Protein AF-A0A920MV37-F1 (afdb_monomer_lite)

Foldseek 3Di:
DPPQPWPFDPPDDTPPDTFAQFQCVVVLVCLLVDPDQDWDKGKDKHAGPDDAWQQDDRIFIKIKIKGKDFPDDVVNVLVVVQVVCCVQPNPPKDKDWAADDDPQAPRKTFIWIADPVRDIGTFWIKHKGDQVSCVVSVHHCVGMIIMMIMGTPLNSVCVVVVPSGSCVVVVVDVVSVVVPWDFDKDWPVNVCVVVVPPPDDVVVVQVVCVVQQFHFPDKDWPLCQQPQWAKKAFADWDDDPVPPFWTWTFIFQQPPGTATAIARADPDDHGFIFIKRAQQHAHNVRDHHHFDQDPNDTGGTDGDCCVRRVNDDDPRHGDGPCPVPVPDDDNRNHGPCVVVVNDIIMMTGTGNDPVRNVDD

Structure (mmCIF, N/CA/C/O backbone):
data_AF-A0A920MV37-F1
#
_entry.id   AF-A0A920MV37-F1
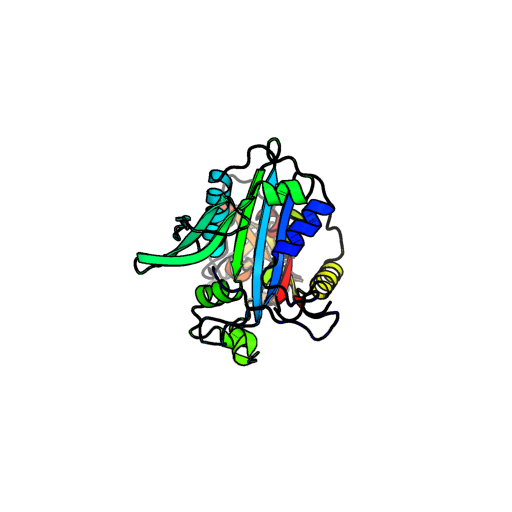#
loop_
_atom_site.group_PDB
_atom_site.id
_atom_site.type_symbol
_atom_site.label_atom_id
_atom_site.label_alt_id
_atom_site.label_comp_id
_atom_site.label_asym_id
_atom_site.label_entity_id
_atom_site.label_seq_id
_atom_site.pdbx_PDB_ins_code
_atom_site.Cartn_x
_atom_site.Cartn_y
_atom_site.Cartn_z
_atom_site.occupancy
_atom_site.B_iso_or_equiv
_atom_site.auth_seq_id
_atom_site.auth_comp_id
_atom_site.auth_asym_id
_atom_site.auth_atom_id
_atom_site.pdbx_PDB_model_num
ATOM 1 N N . MET A 1 1 ? 30.482 6.136 -11.548 1.00 26.48 1 MET A N 1
ATOM 2 C CA . MET A 1 1 ? 31.177 4.909 -11.105 1.00 26.48 1 MET A CA 1
ATOM 3 C C . MET A 1 1 ? 30.883 4.716 -9.620 1.00 26.48 1 MET A C 1
ATOM 5 O O . MET A 1 1 ? 31.705 5.064 -8.786 1.00 26.48 1 MET A O 1
ATOM 9 N N . ALA A 1 2 ? 29.670 4.261 -9.291 1.00 24.59 2 ALA A N 1
ATOM 10 C CA . ALA A 1 2 ? 29.365 3.766 -7.953 1.00 24.59 2 ALA A CA 1
ATOM 11 C C . ALA A 1 2 ? 29.839 2.314 -7.935 1.00 24.59 2 ALA A C 1
ATOM 13 O O . ALA A 1 2 ? 29.346 1.485 -8.697 1.00 24.59 2 ALA A O 1
ATOM 14 N N . ILE A 1 3 ? 30.894 2.054 -7.173 1.00 27.75 3 ILE A N 1
ATOM 15 C CA . ILE A 1 3 ? 31.465 0.724 -7.015 1.00 27.75 3 ILE A CA 1
ATOM 16 C C . ILE A 1 3 ? 30.442 -0.077 -6.205 1.00 27.75 3 ILE A C 1
ATOM 18 O O . ILE A 1 3 ? 30.409 0.002 -4.980 1.00 27.75 3 ILE A O 1
ATOM 22 N N . LEU A 1 4 ? 29.567 -0.802 -6.904 1.00 38.69 4 LEU A N 1
ATOM 23 C CA . LEU A 1 4 ? 28.806 -1.915 -6.349 1.00 38.69 4 LEU A CA 1
ATOM 24 C C . LEU A 1 4 ? 29.838 -2.952 -5.908 1.00 38.69 4 LEU A C 1
ATOM 26 O O . LEU A 1 4 ? 30.276 -3.785 -6.694 1.00 38.69 4 LEU A O 1
ATOM 30 N N . THR A 1 5 ? 30.303 -2.841 -4.668 1.00 41.97 5 THR A N 1
ATOM 31 C CA . THR A 1 5 ? 31.091 -3.907 -4.059 1.00 41.97 5 THR A CA 1
ATOM 32 C C . THR A 1 5 ? 30.088 -5.013 -3.757 1.00 41.97 5 THR A C 1
ATOM 34 O O . THR A 1 5 ? 29.124 -4.809 -3.024 1.00 41.97 5 THR A O 1
ATOM 37 N N . LEU A 1 6 ? 30.229 -6.142 -4.441 1.00 52.72 6 LEU A N 1
ATOM 38 C CA . LEU A 1 6 ? 29.283 -7.248 -4.383 1.00 52.72 6 LEU A CA 1
ATOM 39 C C . LEU A 1 6 ? 29.721 -8.219 -3.286 1.00 52.72 6 LEU A C 1
ATOM 41 O O . LEU A 1 6 ? 30.909 -8.510 -3.155 1.00 52.72 6 LEU A O 1
ATOM 45 N N . TYR A 1 7 ? 28.773 -8.747 -2.510 1.00 53.47 7 TYR A N 1
ATOM 46 C CA . TYR A 1 7 ? 29.048 -9.910 -1.667 1.00 53.47 7 TYR A CA 1
ATOM 47 C C . TYR A 1 7 ? 29.251 -11.121 -2.582 1.00 53.47 7 TYR A C 1
ATOM 49 O O . TYR A 1 7 ? 28.272 -11.695 -3.067 1.00 53.47 7 TYR A O 1
ATOM 57 N N . SER A 1 8 ? 30.506 -11.495 -2.839 1.00 54.34 8 SER A N 1
ATOM 58 C CA . SER A 1 8 ? 30.817 -12.782 -3.456 1.00 54.34 8 SER A CA 1
ATOM 59 C C . SER A 1 8 ? 30.535 -13.890 -2.444 1.00 54.34 8 SER A C 1
ATOM 61 O O . SER A 1 8 ? 30.965 -13.837 -1.289 1.00 54.34 8 SER A O 1
ATOM 63 N N . LEU A 1 9 ? 29.749 -14.880 -2.857 1.00 53.94 9 LEU A N 1
ATOM 64 C CA . LEU A 1 9 ? 29.486 -16.057 -2.039 1.00 53.94 9 LEU A CA 1
ATOM 65 C C . LEU A 1 9 ? 30.542 -17.121 -2.350 1.00 53.94 9 LEU A C 1
ATOM 67 O O . LEU A 1 9 ? 30.975 -17.264 -3.487 1.00 53.94 9 LEU A O 1
ATOM 71 N N . THR A 1 10 ? 30.933 -17.913 -1.352 1.00 50.44 10 THR A N 1
ATOM 72 C CA . THR A 1 10 ? 31.825 -19.078 -1.522 1.00 50.44 10 THR A CA 1
ATOM 73 C C . THR A 1 10 ? 31.136 -20.282 -2.185 1.00 50.44 10 THR A C 1
ATOM 75 O O . THR A 1 10 ? 31.654 -21.396 -2.141 1.00 50.44 10 THR A O 1
ATOM 78 N N . PHE A 1 11 ? 29.958 -20.078 -2.779 1.00 48.97 11 PHE A N 1
ATOM 79 C CA . PHE A 1 11 ? 29.216 -21.081 -3.534 1.00 48.97 11 PHE A CA 1
ATOM 80 C C . PHE A 1 11 ? 29.372 -20.801 -5.031 1.00 48.97 11 PHE A C 1
ATOM 82 O O . PHE A 1 11 ? 28.889 -19.778 -5.502 1.00 48.97 11 PHE A O 1
ATOM 89 N N . GLY A 1 12 ? 29.994 -21.729 -5.761 1.00 56.12 12 GLY A N 1
ATOM 90 C CA . GLY A 1 12 ? 30.323 -21.569 -7.183 1.00 56.12 12 GLY A CA 1
ATOM 91 C C . GLY A 1 12 ? 31.742 -21.043 -7.405 1.00 56.12 12 GLY A C 1
ATOM 92 O O . GLY A 1 12 ? 32.499 -20.859 -6.448 1.00 56.12 12 GLY A O 1
ATOM 93 N N . GLU A 1 13 ? 32.110 -20.831 -8.669 1.00 59.75 13 GLU A N 1
ATOM 94 C CA . GLU A 1 13 ? 33.345 -20.115 -8.982 1.00 59.75 13 GLU A CA 1
ATOM 95 C C . GLU A 1 13 ? 33.217 -18.653 -8.508 1.00 59.75 13 GLU A C 1
ATOM 97 O O . GLU A 1 13 ? 32.124 -18.071 -8.577 1.00 59.75 13 GLU A O 1
ATOM 102 N N . PRO A 1 14 ? 34.301 -18.040 -7.993 1.00 56.84 14 PRO A N 1
ATOM 103 C CA . PRO A 1 14 ? 34.299 -16.624 -7.646 1.00 56.84 14 PRO A CA 1
ATOM 104 C C . PRO A 1 14 ? 33.742 -15.787 -8.805 1.00 56.84 14 PRO A C 1
ATOM 106 O O . PRO A 1 14 ? 34.125 -16.001 -9.949 1.00 56.84 14 PRO A O 1
ATOM 109 N N . GLU A 1 15 ? 32.870 -14.822 -8.492 1.00 62.09 15 GLU A N 1
ATOM 110 C CA . GLU A 1 15 ? 32.230 -13.892 -9.447 1.00 62.09 15 GLU A CA 1
ATOM 111 C C . GLU A 1 15 ? 31.021 -14.433 -10.242 1.00 62.09 15 GLU A C 1
ATOM 113 O O . GLU A 1 15 ? 30.368 -13.647 -10.926 1.00 62.09 15 GLU A O 1
ATOM 118 N N . GLU A 1 16 ? 30.627 -15.706 -10.097 1.00 71.25 16 GLU A N 1
ATOM 119 C CA . GLU A 1 16 ? 29.406 -16.234 -10.745 1.00 71.25 16 GLU A CA 1
ATOM 120 C C . GLU A 1 16 ? 28.140 -16.102 -9.883 1.00 71.25 16 GLU A C 1
ATOM 122 O O . GLU A 1 16 ? 27.026 -15.987 -10.400 1.00 71.25 16 GLU A O 1
ATOM 127 N N . VAL A 1 17 ? 28.296 -16.110 -8.556 1.00 77.75 17 VAL A N 1
ATOM 128 C CA . VAL A 1 17 ? 27.183 -16.066 -7.601 1.00 77.75 17 VAL A CA 1
ATOM 129 C C . VAL A 1 17 ? 27.371 -14.914 -6.622 1.00 77.75 17 VAL A C 1
ATOM 131 O O . VAL A 1 17 ? 28.391 -14.787 -5.941 1.00 77.75 17 VAL A O 1
ATOM 134 N N . MET A 1 18 ? 26.339 -14.080 -6.523 1.00 83.00 18 MET A N 1
ATOM 135 C CA . MET A 1 18 ? 26.330 -12.887 -5.686 1.00 83.00 18 MET A CA 1
ATOM 136 C C . MET A 1 18 ? 24.988 -12.711 -4.981 1.00 83.00 18 MET A C 1
ATOM 138 O O . MET A 1 18 ? 23.936 -13.107 -5.491 1.00 83.00 18 MET A O 1
ATOM 142 N N . LEU A 1 19 ? 25.012 -12.049 -3.824 1.00 86.06 19 LEU A N 1
ATOM 143 C CA . LEU A 1 19 ? 23.787 -11.488 -3.264 1.00 86.06 19 LEU A CA 1
ATOM 144 C C . LEU A 1 19 ? 23.327 -10.323 -4.147 1.00 86.06 19 LEU A C 1
ATOM 146 O O . LEU A 1 19 ? 24.096 -9.406 -4.432 1.00 86.06 19 LEU A O 1
ATOM 150 N N . ARG A 1 20 ? 22.067 -10.361 -4.590 1.00 89.69 20 ARG A N 1
ATOM 151 C CA . ARG A 1 20 ? 21.508 -9.315 -5.457 1.00 89.69 20 ARG A CA 1
ATOM 152 C C . ARG A 1 20 ? 21.498 -7.960 -4.746 1.00 89.69 20 ARG A C 1
ATOM 154 O O . ARG A 1 20 ? 21.060 -7.859 -3.600 1.00 89.69 20 ARG A O 1
ATOM 161 N N . SER A 1 21 ? 21.916 -6.914 -5.444 1.00 89.50 21 SER A N 1
ATOM 162 C CA . SER A 1 21 ? 21.960 -5.536 -4.933 1.00 89.50 21 SER A CA 1
ATOM 163 C C . SER A 1 21 ? 20.718 -4.702 -5.264 1.00 89.50 21 SER A C 1
ATOM 165 O O . SER A 1 21 ? 20.569 -3.589 -4.757 1.00 89.50 21 SER A O 1
ATOM 167 N N . HIS A 1 22 ? 19.836 -5.251 -6.099 1.00 92.06 22 HIS A N 1
ATOM 168 C CA . HIS A 1 22 ? 18.576 -4.678 -6.567 1.00 92.06 22 HIS A CA 1
ATOM 169 C C . HIS A 1 22 ? 17.643 -5.826 -7.028 1.00 92.06 22 HIS A C 1
ATOM 171 O O . HIS A 1 22 ? 18.087 -6.975 -7.167 1.00 92.06 22 HIS A O 1
ATOM 177 N N . THR A 1 23 ? 16.347 -5.565 -7.211 1.00 94.00 23 THR A N 1
ATOM 178 C CA . THR A 1 23 ? 15.350 -6.567 -7.636 1.00 94.00 23 THR A CA 1
ATOM 179 C C . THR A 1 23 ? 15.160 -6.624 -9.155 1.00 94.00 23 THR A C 1
ATOM 181 O O . THR A 1 23 ? 14.517 -7.554 -9.643 1.00 94.00 23 THR A O 1
ATOM 184 N N . SER A 1 24 ? 15.823 -5.749 -9.922 1.00 93.31 24 SER A N 1
ATOM 185 C CA . SER A 1 24 ? 15.789 -5.741 -11.397 1.00 93.31 24 SER A CA 1
ATOM 186 C C . SER A 1 24 ? 16.115 -7.073 -12.097 1.00 93.31 24 SER A C 1
ATOM 188 O O . SER A 1 24 ? 15.583 -7.293 -13.182 1.00 93.31 24 SER A O 1
ATOM 190 N N . PRO A 1 25 ? 16.898 -8.031 -11.547 1.00 93.25 25 PRO A N 1
ATOM 191 C CA . PRO A 1 25 ? 17.034 -9.345 -12.183 1.00 93.25 25 PRO A CA 1
ATOM 192 C C . PRO A 1 25 ? 15.700 -10.093 -12.347 1.00 93.25 25 PRO A C 1
ATOM 194 O O . PRO A 1 25 ? 15.565 -10.904 -13.259 1.00 93.25 25 PRO A O 1
ATOM 197 N N . VAL A 1 26 ? 14.697 -9.820 -11.501 1.00 94.06 26 VAL A N 1
ATOM 198 C CA . VAL A 1 26 ? 13.332 -10.359 -11.664 1.00 94.06 26 VAL A CA 1
ATOM 199 C C . VAL A 1 26 ? 12.667 -9.789 -12.919 1.00 94.06 26 VAL A C 1
ATOM 201 O O . VAL A 1 26 ? 11.988 -10.518 -13.639 1.00 94.06 26 VAL A O 1
ATOM 204 N N . GLN A 1 27 ? 12.911 -8.513 -13.221 1.00 94.62 27 GLN A N 1
ATOM 205 C CA . GLN A 1 27 ? 12.397 -7.853 -14.420 1.00 94.62 27 GLN A CA 1
ATOM 206 C C . GLN A 1 27 ? 12.992 -8.456 -15.691 1.00 94.62 27 GLN A C 1
ATOM 208 O O . GLN A 1 27 ? 12.248 -8.750 -16.619 1.00 94.62 27 GLN A O 1
ATOM 213 N N . ILE A 1 28 ? 14.304 -8.719 -15.703 1.00 95.38 28 ILE A N 1
ATOM 214 C CA . ILE A 1 28 ? 14.969 -9.403 -16.823 1.00 95.38 28 ILE A CA 1
ATOM 215 C C . ILE A 1 28 ? 14.339 -10.777 -17.065 1.00 95.38 28 ILE A C 1
ATOM 217 O O . ILE A 1 28 ? 13.881 -11.051 -18.167 1.00 95.38 28 ILE A O 1
ATOM 221 N N . ARG A 1 29 ? 14.219 -11.606 -16.020 1.00 94.94 29 ARG A N 1
ATOM 222 C CA . ARG A 1 29 ? 13.599 -12.940 -16.132 1.00 94.94 29 ARG A CA 1
ATOM 223 C C . ARG A 1 29 ? 12.150 -12.879 -16.614 1.00 94.94 29 ARG A C 1
ATOM 225 O O . ARG A 1 29 ? 11.697 -13.775 -17.320 1.00 94.94 29 ARG A O 1
ATOM 232 N N . THR A 1 30 ? 11.420 -11.832 -16.232 1.00 95.69 30 THR A N 1
ATOM 233 C CA . THR A 1 30 ? 10.052 -11.612 -16.714 1.00 95.69 30 THR A CA 1
ATOM 234 C C . THR A 1 30 ? 10.056 -11.277 -18.203 1.00 95.69 30 THR A C 1
ATOM 236 O O . THR A 1 30 ? 9.361 -11.936 -18.963 1.00 95.69 30 THR A O 1
ATOM 239 N N . MET A 1 31 ? 10.898 -10.338 -18.643 1.00 96.38 31 MET A N 1
ATOM 240 C CA . MET A 1 31 ? 11.029 -9.984 -20.063 1.00 96.38 31 MET A CA 1
ATOM 241 C C . MET A 1 31 ? 11.547 -11.141 -20.936 1.00 96.38 31 MET A C 1
ATOM 243 O O . MET A 1 31 ? 11.253 -11.181 -22.122 1.00 96.38 31 MET A O 1
ATOM 247 N N . GLU A 1 32 ? 12.297 -12.093 -20.374 1.00 95.00 32 GLU A N 1
ATOM 248 C CA . GLU A 1 32 ? 12.732 -13.307 -21.083 1.00 95.00 32 GLU A CA 1
ATOM 249 C C . GLU A 1 32 ? 11.639 -14.383 -21.199 1.00 95.00 32 GLU A C 1
ATOM 251 O O . GLU A 1 32 ? 11.714 -15.238 -22.081 1.00 95.00 32 GLU A O 1
ATOM 256 N N . SER A 1 33 ? 10.653 -14.384 -20.296 1.00 95.06 33 SER A N 1
ATOM 257 C CA . SER A 1 33 ? 9.617 -15.428 -20.211 1.00 95.06 33 SER A CA 1
ATOM 258 C C . SER A 1 33 ? 8.232 -14.980 -20.676 1.00 95.06 33 SER A C 1
ATOM 260 O O . SER A 1 33 ? 7.369 -15.826 -20.912 1.00 95.06 33 SER A O 1
ATOM 262 N N . GLN A 1 34 ? 8.019 -13.675 -20.834 1.00 93.00 34 GLN A N 1
ATOM 263 C CA . GLN A 1 34 ? 6.759 -13.066 -21.236 1.00 93.00 34 GLN A CA 1
ATOM 264 C C . GLN A 1 34 ? 7.009 -12.010 -22.318 1.00 93.00 34 GLN A C 1
ATOM 266 O O . GLN A 1 34 ? 7.874 -11.151 -22.173 1.00 93.00 34 GLN A O 1
ATOM 271 N N . GLU A 1 35 ? 6.208 -12.040 -23.383 1.00 94.31 35 GLU A N 1
ATOM 272 C CA . GLU A 1 35 ? 6.198 -10.978 -24.393 1.00 94.31 35 GLU A CA 1
ATOM 273 C C . GLU A 1 35 ? 5.407 -9.746 -23.895 1.00 94.31 35 GLU A C 1
ATOM 275 O O . GLU A 1 35 ? 4.425 -9.908 -23.163 1.00 94.31 35 GLU A O 1
ATOM 280 N N . PRO A 1 36 ? 5.786 -8.513 -24.288 1.00 96.06 36 PRO A N 1
ATOM 281 C CA . PRO A 1 36 ? 5.020 -7.306 -23.975 1.00 96.06 36 PRO A CA 1
ATOM 282 C C . PRO A 1 36 ? 3.543 -7.355 -24.426 1.00 96.06 36 PRO A C 1
ATOM 284 O O . PRO A 1 36 ? 3.237 -7.960 -25.458 1.00 96.06 36 PRO A O 1
ATOM 287 N N . PRO A 1 37 ? 2.623 -6.672 -23.715 1.00 97.75 37 PRO A N 1
ATOM 288 C CA . PRO A 1 37 ? 2.888 -5.704 -22.649 1.00 97.75 37 PRO A CA 1
ATOM 289 C C . PRO A 1 37 ? 3.208 -6.342 -21.286 1.00 97.75 37 PRO A C 1
ATOM 291 O O . PRO A 1 37 ? 2.711 -7.415 -20.942 1.00 97.75 37 PRO A O 1
ATOM 294 N N . ILE A 1 38 ? 4.053 -5.670 -20.499 1.00 97.69 38 ILE A N 1
ATOM 295 C CA . ILE A 1 38 ? 4.517 -6.132 -19.180 1.00 97.69 38 ILE A CA 1
ATOM 296 C C . ILE A 1 38 ? 4.275 -5.036 -18.146 1.00 97.69 38 ILE A C 1
ATOM 298 O O . ILE A 1 38 ? 4.748 -3.915 -18.307 1.00 97.69 38 ILE A O 1
ATOM 302 N N . TYR A 1 39 ? 3.603 -5.398 -17.055 1.00 97.88 39 TYR A N 1
ATOM 303 C CA . TYR A 1 39 ? 3.389 -4.555 -15.883 1.00 97.88 39 TYR A CA 1
ATOM 304 C C . TYR A 1 39 ? 3.670 -5.393 -14.647 1.00 97.88 39 TYR A C 1
ATOM 306 O O . TYR A 1 39 ? 2.903 -6.301 -14.328 1.00 97.88 39 TYR A O 1
ATOM 314 N N . ILE A 1 40 ? 4.782 -5.126 -13.969 1.00 96.69 40 ILE A N 1
ATOM 315 C CA . ILE A 1 40 ? 5.168 -5.896 -12.788 1.00 96.69 40 ILE A CA 1
ATOM 316 C C . ILE A 1 40 ? 5.705 -5.009 -11.678 1.00 96.69 40 ILE A C 1
ATOM 318 O O . ILE A 1 40 ? 6.306 -3.960 -11.911 1.00 96.69 40 ILE A O 1
ATOM 322 N N . VAL A 1 41 ? 5.541 -5.508 -10.457 1.00 96.44 41 VAL A N 1
ATOM 323 C CA . VAL A 1 41 ? 6.188 -5.000 -9.253 1.00 96.44 41 VAL A CA 1
ATOM 324 C C . VAL A 1 41 ? 6.997 -6.144 -8.648 1.00 96.44 41 VAL A C 1
ATOM 326 O O . VAL A 1 41 ? 6.492 -7.249 -8.467 1.00 96.44 41 VAL A O 1
ATOM 329 N N . ALA A 1 42 ? 8.265 -5.887 -8.350 1.00 92.88 42 ALA A N 1
ATOM 330 C CA . ALA A 1 42 ? 9.231 -6.848 -7.843 1.00 92.88 42 ALA A CA 1
ATOM 331 C C . ALA A 1 42 ? 9.723 -6.421 -6.447 1.00 92.88 42 ALA A C 1
ATOM 333 O O . ALA A 1 42 ? 10.776 -5.779 -6.336 1.00 92.88 42 ALA A O 1
ATOM 334 N N . PRO A 1 43 ? 8.982 -6.754 -5.373 1.00 95.12 43 PRO A N 1
ATOM 335 C CA . PRO A 1 43 ? 9.463 -6.585 -4.010 1.00 95.12 43 PRO A CA 1
ATOM 336 C C . PRO A 1 43 ? 10.536 -7.628 -3.681 1.00 95.12 43 PRO A C 1
ATOM 338 O O . PRO A 1 43 ? 10.499 -8.772 -4.145 1.00 95.12 43 PRO A O 1
ATOM 341 N N . GLY A 1 44 ? 11.492 -7.271 -2.830 1.00 89.44 44 GLY A N 1
ATOM 342 C CA . GLY A 1 44 ? 12.407 -8.259 -2.283 1.00 89.44 44 GLY A CA 1
ATOM 343 C C . GLY A 1 44 ? 13.586 -7.692 -1.514 1.00 89.44 44 GLY A C 1
ATOM 344 O O . GLY A 1 44 ? 13.956 -6.530 -1.641 1.00 89.44 44 GLY A O 1
ATOM 345 N N . ARG A 1 45 ? 14.221 -8.568 -0.733 1.00 91.38 45 ARG A N 1
ATOM 346 C CA . ARG A 1 45 ? 15.450 -8.241 -0.008 1.00 91.38 45 ARG A CA 1
ATOM 347 C C . ARG A 1 45 ? 16.649 -8.122 -0.949 1.00 91.38 45 ARG A C 1
ATOM 349 O O . ARG A 1 45 ? 16.839 -8.987 -1.813 1.00 91.38 45 ARG A O 1
ATOM 356 N N . THR A 1 46 ? 17.447 -7.084 -0.747 1.00 88.62 46 THR A N 1
ATOM 357 C CA . THR A 1 46 ? 18.643 -6.714 -1.508 1.00 88.62 46 THR A CA 1
ATOM 358 C C . THR A 1 46 ? 19.802 -6.424 -0.564 1.00 88.62 46 THR A C 1
ATOM 360 O O . THR A 1 46 ? 19.598 -6.121 0.612 1.00 88.62 46 THR A O 1
ATOM 363 N N . PHE A 1 47 ? 21.023 -6.537 -1.080 1.00 87.94 47 PHE A N 1
ATOM 364 C CA . PHE A 1 47 ? 22.237 -6.498 -0.277 1.00 87.94 47 PHE A CA 1
ATOM 365 C C . PHE A 1 47 ? 23.262 -5.529 -0.862 1.00 87.94 47 PHE A C 1
ATOM 367 O O . PHE A 1 47 ? 23.568 -5.577 -2.054 1.00 87.94 47 PHE A O 1
ATOM 374 N N . ARG A 1 48 ? 23.813 -4.663 -0.015 1.00 85.44 48 ARG A N 1
ATOM 375 C CA . ARG A 1 48 ? 24.875 -3.707 -0.350 1.00 85.44 48 ARG A CA 1
ATOM 376 C C . ARG A 1 48 ? 25.921 -3.710 0.754 1.00 85.44 48 ARG A C 1
ATOM 378 O O . ARG A 1 48 ? 25.618 -4.022 1.898 1.00 85.44 48 ARG A O 1
ATOM 385 N N . THR A 1 49 ? 27.153 -3.348 0.429 1.00 80.38 49 THR A N 1
ATOM 386 C CA . THR A 1 49 ? 28.271 -3.311 1.390 1.00 80.38 49 THR A CA 1
ATOM 387 C C . THR A 1 49 ? 28.273 -2.062 2.273 1.00 80.38 49 THR A C 1
ATOM 389 O O . THR A 1 49 ? 29.321 -1.669 2.786 1.00 80.38 49 THR A O 1
ATOM 392 N N . ASP A 1 50 ? 27.124 -1.409 2.417 1.00 79.56 50 ASP A N 1
ATOM 393 C CA . ASP A 1 50 ? 26.988 -0.210 3.230 1.00 79.56 50 ASP A CA 1
ATOM 394 C C . ASP A 1 50 ? 27.109 -0.586 4.713 1.00 79.56 50 ASP A C 1
ATOM 396 O O . ASP A 1 50 ? 26.611 -1.623 5.162 1.00 79.56 50 ASP A O 1
ATOM 400 N N . SER A 1 51 ? 27.808 0.243 5.490 1.00 77.50 51 SER A N 1
ATOM 401 C CA . SER A 1 51 ? 27.881 0.037 6.940 1.00 77.50 51 SER A CA 1
ATOM 402 C C . SER A 1 51 ? 26.513 0.302 7.559 1.00 77.50 51 SER A C 1
ATOM 404 O O . SER A 1 51 ? 25.870 1.290 7.220 1.00 77.50 51 SER A O 1
ATOM 406 N N . ALA A 1 52 ? 26.085 -0.555 8.489 1.00 79.12 52 ALA A N 1
ATOM 407 C CA . ALA A 1 52 ? 24.833 -0.334 9.201 1.00 79.12 52 ALA A CA 1
ATOM 408 C C . ALA A 1 52 ? 24.926 0.932 10.070 1.00 79.12 52 ALA A C 1
ATOM 410 O O . ALA A 1 52 ? 25.693 0.979 11.037 1.00 79.12 52 ALA A O 1
ATOM 411 N N . ASP A 1 53 ? 24.119 1.935 9.747 1.00 80.06 53 ASP A N 1
ATOM 412 C CA . ASP A 1 53 ? 23.983 3.187 10.488 1.00 80.06 53 ASP A CA 1
ATOM 413 C C . ASP A 1 53 ? 22.497 3.545 10.655 1.00 80.06 53 ASP A C 1
ATOM 415 O O . ASP A 1 53 ? 21.625 2.739 10.341 1.00 80.06 53 ASP A O 1
ATOM 419 N N . ALA A 1 54 ? 22.190 4.731 11.181 1.00 75.69 54 ALA A N 1
ATOM 420 C CA . ALA A 1 54 ? 20.806 5.153 11.420 1.00 75.69 54 ALA A CA 1
ATOM 421 C C . ALA A 1 54 ? 19.954 5.284 10.138 1.00 75.69 54 ALA A C 1
ATOM 423 O O . ALA A 1 54 ? 18.732 5.403 10.210 1.00 75.69 54 ALA A O 1
ATOM 424 N N . THR A 1 55 ? 20.581 5.266 8.961 1.00 73.00 55 THR A N 1
ATOM 425 C CA . THR A 1 55 ? 19.962 5.513 7.653 1.00 73.00 55 THR A CA 1
ATOM 426 C C . THR A 1 55 ? 20.230 4.429 6.606 1.00 73.00 55 THR A C 1
ATOM 428 O O . THR A 1 55 ? 19.493 4.369 5.623 1.00 73.00 55 THR A O 1
ATOM 431 N N . HIS A 1 56 ? 21.216 3.555 6.820 1.00 80.31 56 HIS A N 1
ATOM 432 C CA . HIS A 1 56 ? 21.614 2.497 5.892 1.00 80.31 56 HIS A CA 1
ATOM 433 C C . HIS A 1 56 ? 21.647 1.132 6.574 1.00 80.31 56 HIS A C 1
ATOM 435 O O . HIS 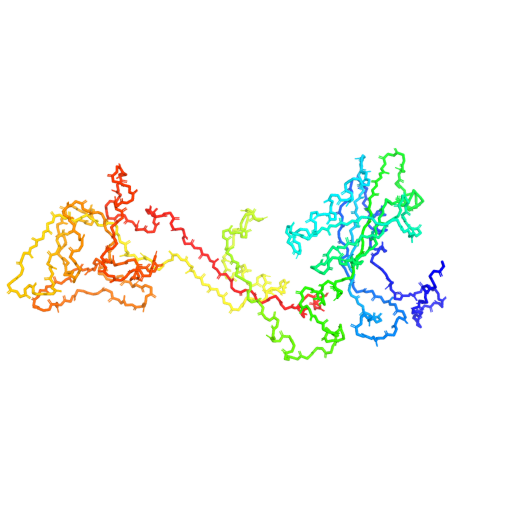A 1 56 ? 22.134 0.983 7.696 1.00 80.31 56 HIS A O 1
ATOM 441 N N . LEU A 1 57 ? 21.186 0.114 5.847 1.00 82.25 57 LEU A N 1
ATOM 442 C CA . LEU A 1 57 ? 21.309 -1.288 6.227 1.00 82.25 57 LEU A CA 1
ATOM 443 C C . LEU A 1 57 ? 22.008 -2.064 5.104 1.00 82.25 57 LEU A C 1
ATOM 445 O O . LEU A 1 57 ? 21.643 -1.893 3.940 1.00 82.25 57 LEU A O 1
ATOM 449 N N . PRO A 1 58 ? 22.953 -2.967 5.422 1.00 81.94 58 PRO A N 1
ATOM 450 C CA . PRO A 1 58 ? 23.605 -3.809 4.417 1.00 81.94 58 PRO A CA 1
ATOM 451 C C . PRO A 1 58 ? 22.635 -4.799 3.762 1.00 81.94 58 PRO A C 1
ATOM 453 O O . PRO A 1 58 ? 22.859 -5.242 2.639 1.00 81.94 58 PRO A O 1
ATOM 456 N N . ALA A 1 59 ? 21.550 -5.149 4.456 1.00 87.44 59 ALA A N 1
ATOM 457 C CA . ALA A 1 59 ? 20.438 -5.928 3.936 1.00 87.44 59 ALA A CA 1
ATOM 458 C C . ALA A 1 59 ? 19.147 -5.144 4.184 1.00 87.44 59 ALA A C 1
ATOM 460 O O . ALA A 1 59 ? 18.804 -4.879 5.333 1.00 87.44 59 ALA A O 1
ATOM 461 N N . PHE A 1 60 ? 18.446 -4.787 3.115 1.00 88.31 60 PHE A N 1
ATOM 462 C CA . PHE A 1 60 ? 17.213 -3.997 3.159 1.00 88.31 60 PHE A CA 1
ATOM 463 C C . PHE A 1 60 ? 16.237 -4.510 2.101 1.00 88.31 60 PHE A C 1
ATOM 465 O O . PHE A 1 60 ? 16.595 -5.336 1.260 1.00 88.31 60 PHE A O 1
ATOM 472 N N . ASN A 1 61 ? 14.989 -4.064 2.148 1.00 92.12 61 ASN A N 1
ATOM 473 C CA . ASN A 1 61 ? 13.955 -4.459 1.207 1.00 92.12 61 ASN A CA 1
ATOM 474 C C . ASN A 1 61 ? 13.748 -3.349 0.178 1.00 92.12 61 ASN A C 1
ATOM 476 O O . ASN A 1 61 ? 13.594 -2.176 0.516 1.00 92.12 61 ASN A O 1
ATOM 480 N N . GLN A 1 62 ? 13.733 -3.731 -1.092 1.00 92.19 62 GLN A N 1
ATOM 481 C CA . GLN A 1 62 ? 13.531 -2.836 -2.220 1.00 92.19 62 GLN A CA 1
ATOM 482 C C . GLN A 1 62 ? 12.281 -3.266 -2.986 1.00 92.19 62 GLN A C 1
ATOM 484 O O . GLN A 1 62 ? 11.998 -4.459 -3.117 1.00 92.19 62 GLN A O 1
ATOM 489 N N . ILE A 1 63 ? 11.537 -2.287 -3.488 1.00 94.69 63 ILE A N 1
ATOM 490 C CA . ILE A 1 63 ? 10.483 -2.489 -4.480 1.00 94.69 63 ILE A CA 1
ATOM 491 C C . ILE A 1 63 ? 10.969 -1.873 -5.775 1.00 94.69 63 ILE A C 1
ATOM 493 O O . ILE A 1 63 ? 11.469 -0.749 -5.770 1.00 94.69 63 ILE A O 1
ATOM 497 N N . GLU A 1 64 ? 10.797 -2.597 -6.875 1.00 96.44 64 GLU A N 1
ATOM 498 C CA . GLU A 1 64 ? 10.944 -2.025 -8.206 1.00 96.44 64 GLU A CA 1
ATOM 499 C C . GLU A 1 64 ? 9.712 -2.288 -9.062 1.00 96.44 64 GLU A C 1
ATOM 501 O O . GLU A 1 64 ? 9.166 -3.387 -9.035 1.00 96.44 64 GLU A O 1
ATOM 506 N N . GLY A 1 65 ? 9.294 -1.292 -9.833 1.00 96.94 65 GLY A N 1
ATOM 507 C CA . GLY A 1 65 ? 8.270 -1.419 -10.863 1.00 96.94 65 GLY A CA 1
ATOM 508 C C . GLY A 1 65 ? 8.896 -1.437 -12.254 1.00 96.94 65 GLY A C 1
ATOM 509 O O . GLY A 1 65 ? 9.877 -0.732 -12.491 1.00 96.94 65 GLY A O 1
ATOM 510 N N . LEU A 1 66 ? 8.309 -2.210 -13.166 1.00 98.31 66 LEU A N 1
ATOM 511 C CA . LEU A 1 66 ? 8.612 -2.188 -14.597 1.00 98.31 66 LEU A CA 1
ATOM 512 C C . LEU A 1 66 ? 7.305 -2.122 -15.385 1.00 98.31 66 LEU A C 1
ATOM 514 O O . LEU A 1 66 ? 6.407 -2.941 -15.175 1.00 98.31 66 LEU A O 1
ATOM 518 N N . VAL A 1 67 ? 7.252 -1.191 -16.332 1.00 98.50 67 VAL A N 1
ATOM 519 C CA . VAL A 1 67 ? 6.187 -1.078 -17.329 1.00 98.50 67 VAL A CA 1
ATOM 520 C C . VAL A 1 67 ? 6.815 -1.087 -18.712 1.00 98.50 67 VAL A C 1
ATOM 522 O O . VAL A 1 67 ? 7.633 -0.217 -18.985 1.00 98.50 67 VAL A O 1
ATOM 525 N N . ILE A 1 68 ? 6.423 -2.025 -19.576 1.00 98.38 68 ILE A N 1
ATOM 526 C CA . ILE A 1 68 ? 6.775 -2.074 -21.002 1.00 98.38 68 ILE A CA 1
ATOM 527 C C . ILE A 1 68 ? 5.485 -2.155 -21.820 1.00 98.38 68 ILE A C 1
ATOM 529 O O . ILE A 1 68 ? 4.785 -3.166 -21.763 1.00 98.38 68 ILE A O 1
ATOM 533 N N . ASP A 1 69 ? 5.192 -1.121 -22.606 1.00 98.44 69 ASP A N 1
ATOM 534 C CA . ASP A 1 69 ? 4.070 -1.099 -23.550 1.00 98.44 69 ASP A CA 1
ATOM 535 C C . ASP A 1 69 ? 4.332 -0.090 -24.691 1.00 98.44 69 ASP A C 1
ATOM 537 O O . ASP A 1 69 ? 5.309 0.669 -24.702 1.00 98.44 69 ASP A O 1
ATOM 541 N N . LYS A 1 70 ? 3.472 -0.083 -25.705 1.00 97.62 70 LYS A N 1
ATOM 542 C CA . LYS A 1 70 ? 3.515 0.859 -26.819 1.00 97.62 70 LYS A CA 1
ATOM 543 C C . LYS A 1 70 ? 3.123 2.248 -26.339 1.00 97.62 70 LYS A C 1
ATOM 545 O O . LYS A 1 70 ? 2.096 2.439 -25.700 1.00 97.62 70 LYS A O 1
ATOM 550 N N . GLY A 1 71 ? 3.920 3.242 -26.722 1.00 95.44 71 GLY A N 1
ATOM 551 C CA . GLY A 1 71 ? 3.600 4.644 -26.444 1.00 95.44 71 GLY A CA 1
ATOM 552 C C . GLY A 1 71 ? 3.858 5.102 -25.006 1.00 95.44 71 GLY A C 1
ATOM 553 O O . GLY A 1 71 ? 3.524 6.240 -24.709 1.00 95.44 71 GLY A O 1
ATOM 554 N N . ILE A 1 72 ? 4.480 4.281 -24.151 1.00 97.75 72 ILE A N 1
ATOM 555 C CA . ILE A 1 72 ? 4.862 4.683 -22.788 1.00 97.75 72 ILE A CA 1
ATOM 556 C C . ILE A 1 72 ? 5.914 5.794 -22.822 1.00 97.75 72 ILE A C 1
ATOM 558 O O . ILE A 1 72 ? 6.923 5.697 -23.513 1.00 97.75 72 ILE A O 1
ATOM 562 N N . THR A 1 73 ? 5.706 6.845 -22.040 1.00 96.94 73 THR A N 1
ATOM 563 C CA . THR A 1 73 ? 6.553 8.037 -21.999 1.00 96.94 73 THR A CA 1
ATOM 564 C C . THR A 1 73 ? 7.049 8.342 -20.588 1.00 96.94 73 THR A C 1
ATOM 566 O O . THR A 1 73 ? 6.576 7.805 -19.588 1.00 96.94 73 THR A O 1
ATOM 569 N N . MET A 1 74 ? 7.974 9.299 -20.487 1.00 96.69 74 MET A N 1
ATOM 570 C CA . MET A 1 74 ? 8.396 9.844 -19.193 1.00 96.69 74 MET A CA 1
ATOM 571 C C . MET A 1 74 ? 7.253 10.573 -18.458 1.00 96.69 74 MET A C 1
ATOM 573 O O . MET A 1 74 ? 7.311 10.720 -17.240 1.00 96.69 74 MET A O 1
ATOM 577 N N . GLY A 1 75 ? 6.209 11.008 -19.177 1.00 97.62 75 GLY A N 1
ATOM 578 C CA . GLY A 1 75 ? 4.995 11.560 -18.573 1.00 97.62 75 GLY A CA 1
ATOM 579 C C . GLY A 1 75 ? 4.211 10.504 -17.794 1.00 97.62 75 GLY A C 1
ATOM 580 O O . GLY A 1 75 ? 3.759 10.783 -16.687 1.00 97.62 75 GLY A O 1
ATOM 581 N N . ASP A 1 76 ? 4.137 9.278 -18.316 1.00 98.12 76 ASP A N 1
ATOM 582 C CA . ASP A 1 76 ? 3.490 8.150 -17.636 1.00 98.12 76 ASP A CA 1
ATOM 583 C C . ASP A 1 76 ? 4.271 7.735 -16.385 1.00 98.12 76 ASP A C 1
ATOM 585 O O . ASP A 1 76 ? 3.677 7.477 -15.338 1.00 98.12 76 ASP A O 1
ATOM 589 N N . LEU A 1 77 ? 5.609 7.757 -16.454 1.00 98.06 77 LEU A N 1
ATOM 590 C CA . LEU A 1 77 ? 6.472 7.561 -15.286 1.00 98.06 77 LEU A CA 1
ATOM 591 C C . LEU A 1 77 ? 6.194 8.615 -14.205 1.00 98.06 77 LEU A C 1
ATOM 593 O O . LEU A 1 77 ? 5.993 8.269 -13.042 1.00 98.06 77 LEU A O 1
ATOM 597 N N . ALA A 1 78 ? 6.169 9.895 -14.589 1.00 97.38 78 ALA A N 1
ATOM 598 C CA . ALA A 1 78 ? 5.902 10.989 -13.661 1.00 97.38 78 ALA A CA 1
ATOM 599 C C . ALA A 1 78 ? 4.514 10.853 -13.016 1.00 97.38 78 ALA A C 1
ATOM 601 O O . ALA A 1 78 ? 4.407 10.938 -11.798 1.00 97.38 78 ALA A O 1
ATOM 602 N N . GLY A 1 79 ? 3.475 10.570 -13.809 1.00 97.31 79 GLY A N 1
ATOM 603 C CA . GLY A 1 79 ? 2.115 10.369 -13.305 1.00 97.31 79 GLY A CA 1
ATOM 604 C C . GLY A 1 79 ? 1.978 9.142 -12.399 1.00 97.31 79 GLY A C 1
ATOM 605 O O . GLY A 1 79 ? 1.259 9.190 -11.403 1.00 97.31 79 GLY A O 1
ATOM 606 N N . THR A 1 80 ? 2.710 8.064 -12.690 1.00 97.12 80 THR A N 1
ATOM 607 C CA . THR A 1 80 ? 2.741 6.857 -11.847 1.00 97.12 80 THR A CA 1
ATOM 608 C C . THR A 1 80 ? 3.376 7.148 -10.490 1.00 97.12 80 THR A C 1
ATOM 610 O O . THR A 1 80 ? 2.835 6.754 -9.458 1.00 97.12 80 THR A O 1
ATOM 613 N N . ILE A 1 81 ? 4.505 7.866 -10.476 1.00 96.44 81 ILE A N 1
ATOM 614 C CA . ILE A 1 81 ? 5.168 8.285 -9.235 1.00 96.44 81 ILE A CA 1
ATOM 615 C C . ILE A 1 81 ? 4.262 9.218 -8.434 1.00 96.44 81 ILE A C 1
ATOM 617 O O . ILE A 1 81 ? 4.121 9.023 -7.232 1.00 96.44 81 ILE A O 1
ATOM 621 N N . ASP A 1 82 ? 3.633 10.194 -9.085 1.00 95.00 82 ASP A N 1
ATOM 622 C CA . ASP A 1 82 ? 2.741 11.147 -8.425 1.00 95.00 82 ASP A CA 1
ATOM 623 C C . ASP A 1 82 ? 1.537 10.440 -7.785 1.00 95.00 82 ASP A C 1
ATOM 625 O O . ASP A 1 82 ? 1.260 10.623 -6.602 1.00 95.00 82 ASP A O 1
ATOM 629 N N . SER A 1 83 ? 0.914 9.513 -8.522 1.00 95.12 83 SER A N 1
ATOM 630 C CA . SER A 1 83 ? -0.186 8.680 -8.017 1.00 95.12 83 SER A CA 1
ATOM 631 C C . SER A 1 83 ? 0.239 7.837 -6.810 1.00 95.12 83 SER A C 1
ATOM 633 O O . SER A 1 83 ? -0.491 7.749 -5.825 1.00 95.12 83 SER A O 1
ATOM 635 N N . PHE A 1 84 ? 1.433 7.236 -6.856 1.00 92.69 84 PHE A N 1
ATOM 636 C CA . PHE A 1 84 ? 1.986 6.487 -5.727 1.00 92.69 84 PHE A CA 1
ATOM 637 C C . PHE A 1 84 ? 2.249 7.388 -4.513 1.00 92.69 84 PHE A C 1
ATOM 639 O O . PHE A 1 84 ? 1.910 7.019 -3.388 1.00 92.69 84 PHE A O 1
ATOM 646 N N . VAL A 1 85 ? 2.844 8.564 -4.728 1.00 88.44 85 VAL A N 1
ATOM 647 C CA . VAL A 1 85 ? 3.169 9.511 -3.656 1.00 88.44 85 VAL A CA 1
ATOM 648 C C . VAL A 1 85 ? 1.899 9.989 -2.960 1.00 88.44 85 VAL A C 1
ATOM 650 O O . VAL A 1 85 ? 1.852 9.924 -1.733 1.00 88.44 85 VAL A O 1
ATOM 653 N N . HIS A 1 86 ? 0.858 10.376 -3.700 1.00 86.56 86 HIS A N 1
ATOM 654 C CA . HIS A 1 86 ? -0.414 10.781 -3.099 1.00 86.56 86 HIS A CA 1
ATOM 655 C C . HIS A 1 86 ? -1.090 9.629 -2.347 1.00 86.56 86 HIS A C 1
ATOM 657 O O . HIS A 1 86 ? -1.513 9.811 -1.207 1.00 86.56 86 HIS A O 1
ATOM 663 N N . ALA A 1 87 ? -1.110 8.421 -2.922 1.00 85.56 87 ALA A N 1
ATOM 664 C CA . ALA A 1 87 ? -1.699 7.254 -2.265 1.00 85.56 87 ALA A CA 1
ATOM 665 C C . ALA A 1 87 ? -0.977 6.867 -0.960 1.00 85.56 87 ALA A C 1
ATOM 667 O O . ALA A 1 87 ? -1.615 6.405 -0.014 1.00 85.56 87 ALA A O 1
ATOM 668 N N . PHE A 1 88 ? 0.348 7.038 -0.892 1.00 81.81 88 PHE A N 1
ATOM 669 C CA . PHE A 1 88 ? 1.146 6.619 0.265 1.00 81.81 88 PHE A CA 1
ATOM 670 C C . PHE A 1 88 ? 1.327 7.718 1.324 1.00 81.81 88 PHE A C 1
ATOM 672 O O . PHE A 1 88 ? 1.326 7.429 2.525 1.00 81.81 88 PHE A O 1
ATOM 679 N N . PHE A 1 89 ? 1.512 8.969 0.896 1.00 79.44 89 PHE A N 1
ATOM 680 C CA . PHE A 1 89 ? 1.861 10.093 1.767 1.00 79.44 89 PHE A CA 1
ATOM 681 C C . PHE A 1 89 ? 0.753 11.138 1.946 1.00 79.44 89 PHE A C 1
ATOM 683 O O . PHE A 1 89 ? 0.855 11.914 2.892 1.00 79.44 89 PHE A O 1
ATOM 690 N N . GLY A 1 90 ? -0.285 11.139 1.106 1.00 80.19 90 GLY A N 1
ATOM 691 C CA . GLY A 1 90 ? -1.362 12.133 1.116 1.00 80.19 90 GLY A CA 1
ATOM 692 C C . GLY A 1 90 ? -1.271 13.144 -0.032 1.00 80.19 90 GLY A C 1
ATOM 693 O O . GLY A 1 90 ? -0.205 13.372 -0.607 1.00 80.19 90 GLY A O 1
ATOM 694 N N . GLU A 1 91 ? -2.410 13.760 -0.352 1.00 83.56 91 GLU A N 1
ATOM 695 C CA . GLU A 1 91 ? -2.607 14.702 -1.473 1.00 83.56 91 GLU A CA 1
ATOM 696 C C . GLU A 1 91 ? -1.768 15.990 -1.353 1.00 83.56 91 GLU A C 1
ATOM 698 O O . GLU A 1 91 ? -1.532 16.701 -2.327 1.00 83.56 91 GLU A O 1
ATOM 703 N N . GLU A 1 92 ? -1.306 16.334 -0.152 1.00 82.75 92 GLU A N 1
ATOM 704 C CA . GLU A 1 92 ? -0.478 17.516 0.087 1.00 82.75 92 GLU A CA 1
ATOM 705 C C . GLU A 1 92 ? 1.002 17.339 -0.297 1.00 82.75 92 GLU A C 1
ATOM 707 O O . GLU A 1 92 ? 1.735 18.333 -0.403 1.00 82.75 92 GLU A O 1
ATOM 712 N N . VAL A 1 93 ? 1.466 16.098 -0.485 1.00 83.44 93 VAL A N 1
ATOM 713 C CA . VAL A 1 93 ? 2.879 15.791 -0.729 1.00 83.44 93 VAL A CA 1
ATOM 714 C C . VAL A 1 93 ? 3.195 15.852 -2.214 1.00 83.44 93 VAL A C 1
ATOM 716 O O . VAL A 1 93 ? 2.676 15.090 -3.015 1.00 83.44 93 VAL A O 1
ATOM 719 N N . LYS A 1 94 ? 4.127 16.732 -2.582 1.00 89.19 94 LYS A N 1
ATOM 720 C CA . LYS A 1 94 ? 4.542 16.924 -3.973 1.00 89.19 94 LYS A CA 1
ATOM 721 C C . LYS A 1 94 ? 5.675 15.985 -4.344 1.00 89.19 94 LYS A C 1
ATOM 723 O O . LYS A 1 94 ? 6.617 15.819 -3.567 1.00 89.19 94 LYS A O 1
ATOM 728 N N . SER A 1 95 ? 5.638 15.480 -5.572 1.00 93.31 95 SER A N 1
ATOM 729 C CA . SER A 1 95 ? 6.728 14.735 -6.198 1.00 93.31 95 SER A CA 1
ATOM 730 C C . SER A 1 95 ? 7.498 15.605 -7.208 1.00 93.31 95 SER A C 1
ATOM 732 O O . SER A 1 95 ? 6.974 16.584 -7.749 1.00 93.31 95 SER A O 1
ATOM 734 N N . ARG A 1 96 ? 8.776 15.294 -7.459 1.00 94.19 96 ARG A N 1
ATOM 735 C CA . ARG A 1 96 ? 9.529 15.852 -8.597 1.00 94.19 96 ARG A CA 1
ATOM 736 C C . ARG A 1 96 ? 10.522 14.847 -9.162 1.00 94.19 96 ARG A C 1
ATOM 738 O O . ARG A 1 96 ? 11.101 14.067 -8.413 1.00 94.19 96 ARG A O 1
ATOM 745 N N . LEU A 1 97 ? 10.798 14.961 -10.459 1.00 96.69 97 LEU A N 1
ATOM 746 C CA . LEU A 1 97 ? 11.885 14.247 -11.127 1.00 96.69 97 LEU A CA 1
ATOM 747 C C . LEU A 1 97 ? 13.123 15.139 -11.228 1.00 96.69 97 LEU A C 1
ATOM 749 O O . LEU A 1 97 ? 13.071 16.240 -11.779 1.00 96.69 97 LEU A O 1
ATOM 753 N N . ARG A 1 98 ? 14.250 14.652 -10.716 1.00 96.81 98 ARG A N 1
ATOM 754 C CA . ARG A 1 98 ? 15.561 15.290 -10.816 1.00 96.81 98 ARG A CA 1
ATOM 755 C C . ARG A 1 98 ? 16.465 14.427 -11.699 1.00 96.81 98 ARG A C 1
ATOM 757 O O . ARG A 1 98 ? 16.626 13.252 -11.391 1.00 96.81 98 ARG A O 1
ATOM 764 N N . PRO A 1 99 ? 17.075 14.966 -12.771 1.00 96.94 99 PRO A N 1
ATOM 765 C CA . PRO A 1 99 ? 17.963 14.184 -13.631 1.00 96.94 99 PRO A CA 1
ATOM 766 C C . PRO A 1 99 ? 19.061 13.468 -12.835 1.00 96.94 99 PRO A C 1
ATOM 768 O O . PRO A 1 99 ? 19.697 14.076 -11.971 1.00 96.94 99 PRO A O 1
ATOM 771 N N . SER A 1 100 ? 19.271 12.190 -13.140 1.00 95.69 100 SER A N 1
ATOM 772 C CA . SER A 1 100 ? 20.314 11.345 -12.546 1.00 95.69 100 SER A CA 1
ATOM 773 C C . SER A 1 100 ? 20.846 10.369 -13.607 1.00 95.69 100 SER A C 1
ATOM 775 O O . SER A 1 100 ? 20.598 10.553 -14.798 1.00 95.69 100 SER A O 1
ATOM 777 N N . TYR A 1 101 ? 21.609 9.356 -13.205 1.00 94.69 101 TYR A N 1
ATOM 778 C CA . TYR A 1 101 ? 22.160 8.343 -14.101 1.00 94.69 101 TYR A CA 1
ATOM 779 C C . TYR A 1 101 ? 22.029 6.944 -13.501 1.00 94.69 101 TYR A C 1
ATOM 781 O O . TYR A 1 101 ? 22.634 6.647 -12.470 1.00 94.69 101 TYR A O 1
ATOM 789 N N . PHE A 1 102 ? 21.333 6.061 -14.218 1.00 93.06 102 PHE A N 1
ATOM 790 C CA . PHE A 1 102 ? 21.339 4.624 -13.970 1.00 93.06 102 PHE A CA 1
ATOM 791 C C . PHE A 1 102 ? 21.696 3.888 -15.270 1.00 93.06 102 PHE A C 1
ATOM 793 O O . PHE A 1 102 ? 21.102 4.174 -16.306 1.00 93.06 102 PHE A O 1
ATOM 800 N N . PRO A 1 103 ? 22.631 2.918 -15.264 1.00 92.38 103 PRO A N 1
ATOM 801 C CA . PRO A 1 103 ? 23.098 2.262 -16.495 1.00 92.38 103 PRO A CA 1
ATOM 802 C C . PRO A 1 103 ? 22.014 1.544 -17.316 1.00 92.38 103 PRO A C 1
ATOM 804 O O . PRO A 1 103 ? 22.230 1.234 -18.485 1.00 92.38 103 PRO A O 1
ATOM 807 N N . PHE A 1 104 ? 20.880 1.232 -16.692 1.00 93.25 104 PHE A N 1
ATOM 808 C CA . PHE A 1 104 ? 19.767 0.482 -17.271 1.00 93.25 104 PHE A CA 1
ATOM 809 C C . PHE A 1 104 ? 18.589 1.370 -17.703 1.00 93.25 104 PHE A C 1
ATOM 811 O O . PHE A 1 104 ? 17.611 0.842 -18.232 1.00 93.25 104 PHE A O 1
ATOM 818 N N . THR A 1 105 ? 18.687 2.698 -17.554 1.00 96.81 105 THR A N 1
ATOM 819 C CA . THR A 1 105 ? 17.665 3.648 -18.020 1.00 96.81 105 THR A CA 1
ATOM 820 C C . THR A 1 105 ? 18.256 4.851 -18.757 1.00 96.81 105 THR A C 1
ATOM 822 O O . THR A 1 105 ? 19.328 5.334 -18.412 1.00 96.81 105 THR A O 1
ATOM 825 N N . GLU A 1 106 ? 17.548 5.364 -19.763 1.00 96.56 106 GLU A N 1
ATOM 826 C CA . GLU A 1 106 ? 17.873 6.605 -20.472 1.00 96.56 106 GLU A CA 1
ATOM 827 C C . GLU A 1 106 ? 16.608 7.193 -21.142 1.00 96.56 106 GLU A C 1
ATOM 829 O O . GLU A 1 106 ? 16.065 6.557 -22.048 1.00 96.56 106 GLU A O 1
ATOM 834 N N . PRO A 1 107 ? 16.131 8.395 -20.751 1.00 97.25 107 PRO A N 1
ATOM 835 C CA . PRO A 1 107 ? 16.645 9.248 -19.676 1.00 97.25 107 PRO A CA 1
ATOM 836 C C . PRO A 1 107 ? 16.429 8.656 -18.273 1.00 97.25 107 PRO A C 1
ATOM 838 O O . PRO A 1 107 ? 15.449 7.954 -18.016 1.00 97.25 107 PRO A O 1
ATOM 841 N N . SER A 1 108 ? 17.345 8.996 -17.365 1.00 97.56 108 SER A N 1
ATOM 842 C CA . SER A 1 108 ? 17.344 8.606 -15.949 1.00 97.56 108 SER A CA 1
ATOM 843 C C . SER A 1 108 ? 16.995 9.784 -15.027 1.00 97.56 108 SER A C 1
ATOM 845 O O . SER A 1 108 ? 17.406 10.923 -15.265 1.00 97.56 108 SER A O 1
ATOM 847 N N . ALA A 1 109 ? 16.283 9.511 -13.935 1.00 97.56 109 ALA A N 1
ATOM 848 C CA . ALA A 1 109 ? 15.940 10.491 -12.910 1.00 97.56 109 ALA A CA 1
ATOM 849 C C . ALA A 1 109 ? 15.891 9.865 -11.509 1.00 97.56 109 ALA A C 1
ATOM 851 O O . ALA A 1 109 ? 15.545 8.705 -11.334 1.00 97.56 109 ALA A O 1
ATOM 852 N N . GLU A 1 110 ? 16.195 10.649 -10.489 1.00 96.31 110 GLU A N 1
ATOM 853 C CA . GLU A 1 110 ? 15.761 10.377 -9.120 1.00 96.31 110 GLU A CA 1
ATOM 854 C C . GLU A 1 110 ? 14.420 11.068 -8.892 1.00 96.31 110 GLU A C 1
ATOM 856 O O . GLU A 1 110 ? 14.180 12.152 -9.436 1.00 96.31 110 GLU A O 1
ATOM 861 N N . PHE A 1 111 ? 13.543 10.451 -8.108 1.00 93.88 111 PHE A N 1
ATOM 862 C CA . PHE A 1 111 ? 12.300 11.087 -7.701 1.00 93.88 111 PHE A CA 1
ATOM 863 C C . PHE A 1 111 ? 12.366 11.484 -6.228 1.00 93.88 111 PHE A C 1
ATOM 865 O O . PHE A 1 111 ? 12.631 10.665 -5.345 1.00 93.88 111 PHE A O 1
ATOM 872 N N . ASP A 1 112 ? 12.151 12.776 -5.985 1.00 92.50 112 ASP A N 1
ATOM 873 C CA . ASP A 1 112 ? 12.167 13.374 -4.655 1.00 92.50 112 ASP A CA 1
ATOM 874 C C . ASP A 1 112 ? 10.731 13.725 -4.225 1.00 92.50 112 ASP A C 1
ATOM 876 O O . ASP A 1 112 ? 9.898 14.073 -5.068 1.00 92.50 112 ASP A O 1
ATOM 880 N N . ILE A 1 113 ? 10.462 13.732 -2.916 1.00 89.31 113 ILE A N 1
ATOM 881 C CA . ILE A 1 113 ? 9.213 14.247 -2.332 1.00 89.31 113 ILE A CA 1
ATOM 882 C C . ILE A 1 113 ? 9.438 15.467 -1.446 1.00 89.31 113 ILE A C 1
ATOM 884 O O . ILE A 1 113 ? 10.501 15.631 -0.837 1.00 89.31 113 ILE A O 1
ATOM 888 N N . SER A 1 114 ? 8.427 16.330 -1.371 1.00 85.00 114 SER A N 1
ATOM 889 C CA . SER A 1 114 ? 8.444 17.514 -0.516 1.00 85.00 114 SER A CA 1
ATOM 890 C C . SER A 1 114 ? 8.224 17.161 0.951 1.00 85.00 114 SER A C 1
ATOM 892 O O . SER A 1 114 ? 7.357 16.353 1.281 1.00 85.00 114 SER A O 1
ATOM 894 N N . ARG A 1 115 ? 8.941 17.842 1.841 1.00 77.00 115 ARG A N 1
ATOM 895 C CA . ARG A 1 115 ? 8.719 17.814 3.290 1.00 77.00 115 ARG A CA 1
ATOM 896 C C . ARG A 1 115 ? 8.024 19.089 3.767 1.00 77.00 115 ARG A C 1
ATOM 898 O O . ARG A 1 115 ? 8.032 20.112 3.084 1.00 77.00 115 ARG A O 1
ATOM 905 N N . SER A 1 116 ? 7.453 19.038 4.969 1.00 72.94 116 SER A N 1
ATOM 906 C CA . SER A 1 116 ? 6.754 20.169 5.599 1.00 72.94 116 SER A CA 1
ATOM 907 C C . SER A 1 116 ? 7.654 21.382 5.868 1.00 72.94 116 SER A C 1
ATOM 909 O O . SER A 1 116 ? 7.168 22.508 5.916 1.00 72.94 116 SER A O 1
ATOM 911 N N . ASP A 1 117 ? 8.966 21.174 5.995 1.00 74.81 117 ASP A N 1
ATOM 912 C CA . ASP A 1 117 ? 9.980 22.226 6.141 1.00 74.81 117 ASP A CA 1
ATOM 913 C C . ASP A 1 117 ? 10.396 22.872 4.802 1.00 74.81 117 ASP A C 1
ATOM 915 O O . ASP A 1 117 ? 11.263 23.746 4.771 1.00 74.81 117 ASP A O 1
ATOM 919 N N . GLY A 1 118 ? 9.790 22.447 3.687 1.00 77.75 118 GLY A N 1
ATOM 920 C CA . GLY A 1 118 ? 10.105 22.910 2.336 1.00 77.75 118 GLY A CA 1
ATOM 921 C C . GLY A 1 118 ? 11.342 22.255 1.713 1.00 77.75 118 GLY A C 1
ATOM 922 O O . GLY A 1 118 ? 11.692 22.584 0.576 1.00 77.75 118 GLY A O 1
ATOM 923 N N . SER A 1 119 ? 12.004 21.333 2.417 1.00 82.62 119 SER A N 1
ATOM 924 C CA . SER A 1 119 ? 13.102 20.541 1.866 1.00 82.62 119 SER A CA 1
ATOM 925 C C . SER A 1 119 ? 12.592 19.408 0.969 1.00 82.62 119 SER A C 1
ATOM 927 O O . SER A 1 119 ? 11.413 19.048 0.976 1.00 82.62 119 SER A O 1
ATOM 929 N N . TRP A 1 120 ? 13.500 18.855 0.166 1.00 86.19 120 TRP A N 1
ATOM 930 C CA . TRP A 1 120 ? 13.232 17.715 -0.706 1.00 86.19 120 TRP A CA 1
ATOM 931 C C . TRP A 1 120 ? 14.000 16.503 -0.218 1.00 86.19 120 TRP A C 1
ATOM 933 O O . TRP A 1 120 ? 15.149 16.626 0.211 1.00 86.19 120 TRP A O 1
ATOM 943 N N . LEU A 1 121 ? 13.373 15.340 -0.325 1.00 82.94 121 LEU A N 1
ATOM 944 C CA . LEU A 1 121 ? 13.990 14.077 0.022 1.00 82.94 121 LEU A CA 1
ATOM 945 C C . LEU A 1 121 ? 13.889 13.094 -1.132 1.00 82.94 121 LEU A C 1
ATOM 947 O O . LEU A 1 121 ? 12.793 12.823 -1.609 1.00 82.94 121 LEU A O 1
ATOM 951 N N . GLU A 1 122 ? 15.025 12.525 -1.510 1.00 87.75 122 GLU A N 1
ATOM 952 C CA . GLU A 1 122 ? 15.101 11.420 -2.459 1.00 87.75 122 GLU A CA 1
ATOM 953 C C . GLU A 1 122 ? 14.363 10.183 -1.919 1.00 87.75 122 GLU A C 1
ATOM 955 O O . GLU A 1 122 ? 14.626 9.732 -0.799 1.00 87.75 122 GLU A O 1
ATOM 960 N N . LEU A 1 123 ? 13.449 9.631 -2.722 1.00 86.69 123 LEU A N 1
ATOM 961 C CA . LEU A 1 123 ? 12.800 8.346 -2.448 1.00 86.69 123 LEU A CA 1
ATOM 962 C C . LEU A 1 123 ? 13.432 7.190 -3.217 1.00 86.69 123 LEU A C 1
ATOM 964 O O . LEU A 1 123 ? 13.484 6.071 -2.703 1.00 86.69 123 LEU A O 1
ATOM 968 N N . GLY A 1 124 ? 13.891 7.440 -4.439 1.00 91.44 124 GLY A N 1
ATOM 969 C CA . GLY A 1 124 ? 14.471 6.396 -5.261 1.00 91.44 124 GLY A CA 1
ATOM 970 C C . GLY A 1 124 ? 14.834 6.834 -6.671 1.00 91.44 124 GLY A C 1
ATOM 971 O O . GLY A 1 124 ? 14.703 7.998 -7.055 1.00 91.44 124 GLY A O 1
ATOM 972 N N . GLY A 1 125 ? 15.293 5.854 -7.444 1.00 95.25 125 GLY A N 1
ATOM 973 C CA . GLY A 1 125 ? 15.691 6.009 -8.837 1.00 95.25 125 GLY A CA 1
ATOM 974 C C . GLY A 1 125 ? 14.592 5.568 -9.794 1.00 95.25 125 GLY A C 1
ATOM 975 O O . GLY A 1 125 ? 13.791 4.689 -9.483 1.00 95.25 125 GLY A O 1
ATOM 976 N N . CYS A 1 126 ? 14.558 6.165 -10.976 1.00 97.81 126 CYS A N 1
ATOM 977 C CA . CYS A 1 126 ? 13.641 5.816 -12.047 1.00 97.81 126 CYS A CA 1
ATOM 978 C C . CYS A 1 126 ? 14.186 6.233 -13.418 1.00 97.81 126 CYS A C 1
ATOM 980 O O . CYS A 1 126 ? 15.184 6.946 -13.531 1.00 97.81 126 CYS A O 1
ATOM 982 N N . GLY A 1 127 ? 13.523 5.800 -14.482 1.00 98.00 127 GLY A N 1
ATOM 983 C CA . GLY A 1 127 ? 13.838 6.251 -15.831 1.00 98.00 127 GLY A CA 1
ATOM 984 C C . GLY A 1 127 ? 13.218 5.381 -16.909 1.00 98.00 127 GLY A C 1
ATOM 985 O O . GLY A 1 127 ? 12.626 4.339 -16.626 1.00 98.00 127 GLY A O 1
ATOM 986 N N . MET A 1 128 ? 13.374 5.812 -18.158 1.00 98.50 128 MET A N 1
ATOM 987 C CA . MET A 1 128 ? 12.943 5.031 -19.318 1.00 98.50 128 MET A CA 1
ATOM 988 C C . MET A 1 128 ? 13.913 3.875 -19.541 1.00 98.50 128 MET A C 1
ATOM 990 O O . MET A 1 128 ? 15.118 4.092 -19.528 1.00 98.50 128 MET A O 1
ATOM 994 N N . VAL A 1 129 ? 13.425 2.655 -19.742 1.00 98.06 129 VAL A N 1
ATOM 995 C CA . VAL A 1 129 ? 14.266 1.460 -19.896 1.00 98.06 129 VAL A CA 1
ATOM 996 C C . VAL A 1 129 ? 15.208 1.629 -21.085 1.00 98.06 129 VAL A C 1
ATOM 998 O O . VAL A 1 129 ? 14.785 1.926 -22.201 1.00 98.06 129 VAL A O 1
ATOM 1001 N N . HIS A 1 130 ? 16.506 1.437 -20.848 1.00 97.94 130 HIS A N 1
ATOM 1002 C CA . HIS A 1 130 ? 17.522 1.656 -21.869 1.00 97.94 130 HIS A CA 1
ATOM 1003 C C . HIS A 1 130 ? 17.329 0.662 -23.039 1.00 97.94 130 HIS A C 1
ATOM 1005 O O . HIS A 1 130 ? 17.193 -0.538 -22.790 1.00 97.94 130 HIS A O 1
ATOM 1011 N N . PRO A 1 131 ? 17.421 1.081 -24.320 1.00 97.56 131 PRO A N 1
ATOM 1012 C CA . PRO A 1 131 ? 17.162 0.207 -25.474 1.00 97.56 131 PRO A CA 1
ATOM 1013 C C . PRO A 1 131 ? 17.972 -1.098 -25.498 1.00 97.56 131 PRO A C 1
ATOM 1015 O O . PRO A 1 131 ? 17.485 -2.132 -25.944 1.00 97.56 131 PRO A O 1
ATOM 1018 N N . ASN A 1 132 ? 19.214 -1.079 -25.003 1.00 97.62 132 ASN A N 1
ATOM 1019 C CA . ASN A 1 132 ? 20.030 -2.295 -24.871 1.00 97.62 132 ASN A CA 1
ATOM 1020 C C . ASN A 1 132 ? 19.441 -3.327 -23.896 1.00 97.62 132 ASN A C 1
ATOM 1022 O O . ASN A 1 132 ? 19.620 -4.516 -24.125 1.00 97.62 132 ASN A O 1
ATOM 1026 N N . VAL A 1 133 ? 18.741 -2.899 -22.841 1.00 96.81 133 VAL A N 1
ATOM 1027 C CA . VAL A 1 133 ? 18.059 -3.819 -21.918 1.00 96.81 133 VAL A CA 1
ATOM 1028 C C . VAL A 1 133 ? 16.939 -4.548 -22.658 1.00 96.81 133 VAL A C 1
ATOM 1030 O O . VAL A 1 133 ? 16.883 -5.771 -22.610 1.00 96.81 133 VAL A O 1
ATOM 1033 N N . LEU A 1 134 ? 16.125 -3.817 -23.428 1.00 97.12 134 LEU A N 1
ATOM 1034 C CA . LEU A 1 134 ? 15.052 -4.399 -24.242 1.00 97.12 134 LEU A CA 1
ATOM 1035 C C . LEU A 1 134 ? 15.599 -5.379 -25.287 1.00 97.12 134 LEU A C 1
ATOM 1037 O O . LEU A 1 134 ? 15.155 -6.524 -25.351 1.00 97.12 134 LEU A O 1
ATOM 1041 N N . ARG A 1 135 ? 16.630 -4.976 -26.044 1.00 97.44 135 ARG A N 1
ATOM 1042 C CA . ARG A 1 135 ? 17.266 -5.842 -27.054 1.00 97.44 135 ARG A CA 1
ATOM 1043 C C . ARG A 1 135 ? 17.832 -7.126 -26.453 1.00 97.44 135 ARG A C 1
ATOM 1045 O O . ARG A 1 135 ? 17.709 -8.178 -27.072 1.00 97.44 135 ARG A O 1
ATOM 1052 N N . ASN A 1 136 ? 18.424 -7.052 -25.261 1.00 96.19 136 ASN A N 1
ATOM 1053 C CA . ASN A 1 136 ? 18.960 -8.227 -24.570 1.00 96.19 136 ASN A CA 1
ATOM 1054 C C . ASN A 1 136 ? 17.865 -9.220 -24.150 1.00 96.19 136 ASN A C 1
ATOM 1056 O O . ASN A 1 136 ? 18.160 -10.399 -23.989 1.00 96.19 136 ASN A O 1
ATOM 1060 N N . CYS A 1 137 ? 16.617 -8.766 -24.029 1.00 96.00 137 CYS A N 1
ATOM 1061 C CA . CYS A 1 137 ? 15.447 -9.602 -23.770 1.00 96.00 137 CYS A CA 1
ATOM 1062 C C . CYS A 1 137 ? 14.630 -9.904 -25.042 1.00 96.00 137 CYS A C 1
ATOM 1064 O O . CYS A 1 137 ? 13.480 -10.311 -24.943 1.00 96.00 137 CYS A O 1
ATOM 1066 N N . ASN A 1 138 ? 15.199 -9.707 -26.240 1.00 96.38 138 ASN A N 1
ATOM 1067 C CA . ASN A 1 138 ? 14.519 -9.877 -27.534 1.00 96.38 138 ASN A CA 1
ATOM 1068 C C . ASN A 1 138 ? 13.267 -8.994 -27.731 1.00 96.38 138 ASN A C 1
ATOM 1070 O O . ASN A 1 138 ? 12.372 -9.343 -28.499 1.00 96.38 138 ASN A O 1
ATOM 1074 N N . ILE A 1 139 ? 13.217 -7.828 -27.083 1.00 97.06 139 ILE A N 1
ATOM 1075 C CA . ILE A 1 139 ? 12.154 -6.831 -27.246 1.00 97.06 139 ILE A CA 1
ATOM 1076 C C . ILE A 1 139 ? 12.656 -5.713 -28.169 1.00 97.06 139 ILE A C 1
ATOM 1078 O O . ILE A 1 139 ? 13.708 -5.120 -27.924 1.00 97.06 139 ILE A O 1
ATOM 1082 N N . ASP A 1 140 ? 11.909 -5.420 -29.239 1.00 97.50 140 ASP A N 1
ATOM 1083 C CA . ASP A 1 140 ? 12.252 -4.367 -30.205 1.00 97.50 140 ASP A CA 1
ATOM 1084 C C . ASP A 1 140 ? 11.986 -2.961 -29.622 1.00 97.50 140 ASP A C 1
ATOM 1086 O O . ASP A 1 140 ? 10.815 -2.608 -29.435 1.00 97.50 140 ASP A O 1
ATOM 1090 N N . PRO A 1 141 ? 13.029 -2.142 -29.359 1.00 97.12 141 PRO A N 1
ATOM 1091 C CA . PRO A 1 141 ? 12.877 -0.814 -28.766 1.00 97.12 141 PRO A CA 1
ATOM 1092 C C . PRO A 1 141 ? 12.232 0.224 -29.701 1.00 97.12 141 PRO A C 1
ATOM 1094 O O . PRO A 1 141 ? 11.864 1.299 -29.239 1.00 97.12 141 PRO A O 1
ATOM 1097 N N . GLU A 1 142 ? 12.100 -0.063 -31.001 1.00 96.69 142 GLU A N 1
ATOM 1098 C CA . GLU A 1 142 ? 11.374 0.813 -31.937 1.00 96.69 142 GLU A CA 1
ATOM 1099 C C . GLU A 1 142 ? 9.851 0.622 -31.834 1.00 96.69 142 GLU A C 1
ATOM 1101 O O . GLU A 1 142 ? 9.076 1.485 -32.249 1.00 96.69 142 GLU A O 1
ATOM 1106 N N . VAL A 1 143 ? 9.409 -0.515 -31.285 1.00 97.50 143 VAL A N 1
ATOM 1107 C CA . VAL A 1 143 ? 7.990 -0.855 -31.099 1.00 97.50 143 VAL A CA 1
ATOM 1108 C C . VAL A 1 143 ? 7.575 -0.690 -29.642 1.00 97.50 143 VAL A C 1
ATOM 1110 O O . VAL A 1 143 ? 6.492 -0.175 -29.361 1.00 97.50 143 VAL A O 1
ATOM 1113 N N . TRP A 1 144 ? 8.424 -1.142 -28.723 1.00 97.94 144 TRP A N 1
ATOM 1114 C CA . TRP A 1 144 ? 8.146 -1.206 -27.297 1.00 97.94 144 TRP A CA 1
ATOM 1115 C C . TRP A 1 144 ? 9.080 -0.287 -26.532 1.00 97.94 144 TRP A C 1
ATOM 1117 O O . TRP A 1 144 ? 10.285 -0.261 -26.759 1.00 97.94 144 TRP A O 1
ATOM 1127 N N . GLN A 1 145 ? 8.522 0.427 -25.569 1.00 96.62 145 GLN A N 1
ATOM 1128 C CA . GLN A 1 145 ? 9.274 1.260 -24.646 1.00 96.62 145 GLN A CA 1
ATOM 1129 C C . GLN A 1 145 ? 8.647 1.142 -23.266 1.00 96.62 145 GLN A C 1
ATOM 1131 O O . GLN A 1 145 ? 7.629 0.477 -23.076 1.00 96.62 145 GLN A O 1
ATOM 1136 N N . GLY A 1 146 ? 9.274 1.748 -22.274 1.00 97.69 146 GLY A N 1
ATOM 1137 C CA . GLY A 1 146 ? 8.841 1.531 -20.916 1.00 97.69 146 GLY A CA 1
ATOM 1138 C C . GLY A 1 146 ? 9.650 2.302 -19.909 1.00 97.69 146 GLY A C 1
ATOM 1139 O O . GLY A 1 146 ? 10.687 2.868 -20.250 1.00 97.69 146 GLY A O 1
ATOM 1140 N N . PHE A 1 147 ? 9.198 2.290 -18.667 1.00 98.56 147 PHE A N 1
ATOM 1141 C CA . PHE A 1 147 ? 9.934 2.858 -17.552 1.00 98.56 147 PHE A CA 1
ATOM 1142 C C . PHE A 1 147 ? 10.129 1.827 -16.450 1.00 98.56 147 PHE A C 1
ATOM 1144 O O . PHE A 1 147 ? 9.358 0.877 -16.304 1.00 98.56 147 PHE A O 1
ATOM 1151 N N . ALA A 1 148 ? 11.164 2.055 -15.655 1.00 98.00 148 ALA A N 1
ATOM 1152 C CA . ALA A 1 148 ? 11.380 1.371 -14.398 1.00 98.00 148 ALA A CA 1
ATOM 1153 C C . ALA A 1 148 ? 11.530 2.398 -13.273 1.00 98.00 148 ALA A C 1
ATOM 1155 O O . ALA A 1 148 ? 11.973 3.528 -13.494 1.00 98.00 148 ALA A O 1
ATOM 1156 N N . LEU A 1 149 ? 11.161 2.002 -12.062 1.00 97.31 149 LEU A N 1
ATOM 1157 C CA . LEU A 1 149 ? 11.359 2.787 -10.845 1.00 97.31 149 LEU A CA 1
ATOM 1158 C C . LEU A 1 149 ? 11.701 1.863 -9.685 1.00 97.31 149 LEU A C 1
ATOM 1160 O O . LEU A 1 149 ? 11.287 0.708 -9.681 1.00 97.31 149 LEU A O 1
ATOM 1164 N N . GLY A 1 150 ? 12.445 2.360 -8.704 1.00 95.25 150 GLY A N 1
ATOM 1165 C CA . GLY A 1 150 ? 12.892 1.563 -7.573 1.00 95.25 150 GLY A CA 1
ATOM 1166 C C . GLY A 1 150 ? 13.171 2.391 -6.332 1.00 95.25 150 GLY A C 1
ATOM 1167 O O . GLY A 1 150 ? 13.823 3.431 -6.413 1.00 95.25 150 GLY A O 1
ATOM 1168 N N . PHE A 1 151 ? 12.705 1.911 -5.182 1.00 93.12 151 PHE A N 1
ATOM 1169 C CA . PHE A 1 151 ? 12.876 2.571 -3.888 1.00 93.12 151 PHE A CA 1
ATOM 1170 C C . PHE A 1 151 ? 12.946 1.564 -2.733 1.00 93.12 151 PHE A C 1
ATOM 1172 O O . PHE A 1 151 ? 12.435 0.444 -2.815 1.00 93.12 151 PHE A O 1
ATOM 1179 N N . GLY A 1 152 ? 13.604 1.963 -1.644 1.00 90.75 152 GLY A N 1
ATOM 1180 C CA . GLY A 1 152 ? 13.744 1.145 -0.437 1.00 90.75 152 GLY A CA 1
ATOM 1181 C C . GLY A 1 152 ? 12.513 1.234 0.467 1.00 90.75 152 GLY A C 1
ATOM 1182 O O . GLY A 1 152 ? 12.121 2.329 0.870 1.00 90.75 152 GLY A O 1
ATOM 1183 N N . ILE A 1 153 ? 11.938 0.089 0.842 1.00 89.44 153 ILE A N 1
ATOM 1184 C CA . ILE A 1 153 ? 10.786 0.007 1.757 1.00 89.44 153 ILE A CA 1
ATOM 1185 C C . ILE A 1 153 ? 11.178 0.511 3.143 1.00 89.44 153 ILE A C 1
ATOM 1187 O O . ILE A 1 153 ? 10.471 1.314 3.741 1.00 89.44 153 ILE A O 1
ATOM 1191 N N . ASP A 1 154 ? 12.330 0.071 3.643 1.00 86.44 154 ASP A N 1
ATOM 1192 C CA . ASP A 1 154 ? 12.818 0.390 4.984 1.00 86.44 154 ASP A CA 1
ATOM 1193 C C . ASP A 1 154 ? 12.941 1.913 5.176 1.00 86.44 154 ASP A C 1
ATOM 1195 O O . ASP A 1 154 ? 12.608 2.456 6.233 1.00 86.44 154 ASP A O 1
ATOM 1199 N N . ARG A 1 155 ? 13.328 2.630 4.111 1.00 80.44 155 ARG A N 1
ATOM 1200 C CA . ARG A 1 155 ? 13.393 4.093 4.108 1.00 80.44 155 ARG A CA 1
ATOM 1201 C C . ARG A 1 155 ? 12.006 4.730 4.155 1.00 80.44 155 ARG A C 1
ATOM 1203 O O . ARG A 1 155 ? 11.810 5.663 4.931 1.00 80.44 155 ARG A O 1
ATOM 1210 N N . LEU A 1 156 ? 11.049 4.219 3.378 1.00 82.75 156 LEU A N 1
ATOM 1211 C CA . LEU A 1 156 ? 9.660 4.685 3.415 1.00 82.75 156 LEU A CA 1
ATOM 1212 C C . LEU A 1 156 ? 9.028 4.494 4.795 1.00 82.75 156 LEU A C 1
ATOM 1214 O O . LEU A 1 156 ? 8.384 5.409 5.302 1.00 82.75 156 LEU A O 1
ATOM 1218 N N . VAL A 1 157 ? 9.245 3.335 5.421 1.00 81.38 157 VAL A N 1
ATOM 1219 C CA . VAL A 1 157 ? 8.751 3.031 6.771 1.00 81.38 157 VAL A CA 1
ATOM 1220 C C . VAL A 1 157 ? 9.372 3.985 7.788 1.00 81.38 157 VAL A C 1
ATOM 1222 O O . VAL A 1 157 ? 8.642 4.635 8.536 1.00 81.38 157 VAL A O 1
ATOM 1225 N N . SER A 1 158 ? 10.700 4.146 7.769 1.00 76.25 158 SER A N 1
ATOM 1226 C CA . SER A 1 158 ? 11.392 5.100 8.645 1.00 76.25 158 SER A CA 1
ATOM 1227 C C . SER A 1 158 ? 10.796 6.504 8.539 1.00 76.25 158 SER A C 1
ATOM 1229 O O . SER A 1 158 ? 10.565 7.149 9.555 1.00 76.25 158 SER A O 1
ATOM 1231 N N . MET A 1 159 ? 10.444 6.962 7.339 1.00 70.69 159 MET A N 1
ATOM 1232 C CA . MET A 1 159 ? 9.807 8.268 7.167 1.00 70.69 159 MET A CA 1
ATOM 1233 C C . MET A 1 159 ? 8.358 8.308 7.647 1.00 70.69 159 MET A C 1
ATOM 1235 O O . MET A 1 159 ? 7.972 9.232 8.361 1.00 70.69 159 MET A O 1
ATOM 1239 N N . ARG A 1 160 ? 7.548 7.323 7.249 1.00 70.81 160 ARG A N 1
ATOM 1240 C CA . ARG A 1 160 ? 6.109 7.278 7.538 1.00 70.81 160 ARG A CA 1
ATOM 1241 C C . ARG A 1 160 ? 5.820 7.232 9.035 1.00 70.81 160 ARG A C 1
ATOM 1243 O O . ARG A 1 160 ? 4.801 7.775 9.468 1.00 70.81 160 ARG A O 1
ATOM 1250 N N . TYR A 1 161 ? 6.706 6.585 9.786 1.00 71.31 161 TYR A N 1
ATOM 1251 C CA . TYR A 1 161 ? 6.621 6.422 11.234 1.00 71.31 161 TYR A CA 1
ATOM 1252 C C . TYR A 1 161 ? 7.622 7.291 12.002 1.00 71.31 161 TYR A C 1
ATOM 1254 O O . TYR A 1 161 ? 7.688 7.185 13.220 1.00 71.31 161 TYR A O 1
ATOM 1262 N N . GLN A 1 162 ? 8.366 8.163 11.308 1.00 68.06 162 GLN A N 1
ATOM 1263 C CA . GLN A 1 162 ? 9.337 9.091 11.900 1.00 68.06 162 GLN A CA 1
ATOM 1264 C C . GLN A 1 162 ? 10.351 8.385 12.818 1.00 68.06 162 GLN A C 1
ATOM 1266 O O . GLN A 1 162 ? 10.611 8.819 13.935 1.00 68.06 162 GLN A O 1
ATOM 1271 N N . LEU A 1 163 ? 10.909 7.270 12.342 1.00 73.62 163 LEU A N 1
ATOM 1272 C CA . LEU A 1 163 ? 11.927 6.516 13.064 1.00 73.62 163 LEU A CA 1
ATOM 1273 C C . LEU A 1 163 ? 13.263 7.258 13.024 1.00 73.62 163 LEU A C 1
ATOM 1275 O O . LEU A 1 163 ? 13.764 7.563 11.939 1.00 73.62 163 LEU A O 1
ATOM 1279 N N . ASP A 1 164 ? 13.860 7.460 14.198 1.00 74.44 164 ASP A N 1
ATOM 1280 C CA . ASP A 1 164 ? 15.193 8.057 14.346 1.00 74.44 164 ASP A CA 1
ATOM 1281 C C . ASP A 1 164 ? 16.319 7.131 13.850 1.00 74.44 164 ASP A C 1
ATOM 1283 O O . ASP A 1 164 ? 17.384 7.602 13.447 1.00 74.44 164 ASP A O 1
ATOM 1287 N N . ASP A 1 165 ? 16.093 5.812 13.877 1.00 77.88 165 ASP A N 1
ATOM 1288 C CA . ASP A 1 165 ? 17.089 4.799 13.535 1.00 77.88 165 ASP A CA 1
ATOM 1289 C C . ASP A 1 165 ? 16.456 3.626 12.774 1.00 77.88 165 ASP A C 1
ATOM 1291 O O . ASP A 1 165 ? 15.622 2.888 13.300 1.00 77.88 165 ASP A O 1
ATOM 1295 N N . ILE A 1 166 ? 16.869 3.429 11.518 1.00 81.44 166 ILE A N 1
ATOM 1296 C CA . ILE A 1 166 ? 16.373 2.342 10.661 1.00 81.44 166 ILE A CA 1
ATOM 1297 C C . ILE A 1 166 ? 16.742 0.947 11.193 1.00 81.44 166 ILE A C 1
ATOM 1299 O O . ILE A 1 166 ? 16.099 -0.041 10.840 1.00 81.44 166 ILE A O 1
ATOM 1303 N N . ARG A 1 167 ? 17.761 0.838 12.056 1.00 83.38 167 ARG A N 1
ATOM 1304 C CA . ARG A 1 167 ? 18.207 -0.445 12.618 1.00 83.38 167 ARG A CA 1
ATOM 1305 C C . ARG A 1 167 ? 17.166 -1.065 13.541 1.00 83.38 167 ARG A C 1
ATOM 1307 O O . ARG A 1 167 ? 17.138 -2.287 13.665 1.00 83.38 167 ARG A O 1
ATOM 1314 N N . GLU A 1 168 ? 16.259 -0.266 14.099 1.00 81.19 168 GLU A N 1
ATOM 1315 C CA . GLU A 1 168 ? 15.117 -0.760 14.879 1.00 81.19 168 GLU A CA 1
ATOM 1316 C C . GLU A 1 168 ? 14.250 -1.747 14.072 1.00 81.19 168 GLU A C 1
ATOM 1318 O O . GLU A 1 168 ? 13.720 -2.708 14.628 1.00 81.19 168 GLU A O 1
ATOM 1323 N N . LEU A 1 169 ? 14.206 -1.603 12.738 1.00 79.94 169 LEU A N 1
ATOM 1324 C CA . LEU A 1 169 ? 13.477 -2.511 11.844 1.00 79.94 169 LEU A CA 1
ATOM 1325 C C . LEU A 1 169 ? 14.061 -3.933 11.802 1.00 79.94 169 LEU A C 1
ATOM 1327 O O . LEU A 1 169 ? 13.344 -4.877 11.478 1.00 79.94 169 LEU A O 1
ATOM 1331 N N . VAL A 1 170 ? 15.352 -4.106 12.111 1.00 78.56 170 VAL A N 1
ATOM 1332 C CA . VAL A 1 170 ? 16.050 -5.405 12.016 1.00 78.56 170 VAL A CA 1
ATOM 1333 C C . VAL A 1 170 ? 16.443 -5.992 13.369 1.00 78.56 170 VAL A C 1
ATOM 1335 O O . VAL A 1 170 ? 16.749 -7.183 13.452 1.00 78.56 170 VAL A O 1
ATOM 1338 N N . VAL A 1 171 ? 16.411 -5.191 14.438 1.00 77.12 171 VAL A N 1
ATOM 1339 C CA . VAL A 1 171 ? 16.676 -5.645 15.816 1.00 77.12 171 VAL A CA 1
ATOM 1340 C C . VAL A 1 171 ? 15.576 -6.596 16.307 1.00 77.12 171 VAL A C 1
ATOM 1342 O O . VAL A 1 171 ? 15.848 -7.450 17.148 1.00 77.12 171 VAL A O 1
ATOM 1345 N N . ASN A 1 172 ? 14.369 -6.517 15.727 1.00 73.44 172 ASN A N 1
ATOM 1346 C CA . ASN A 1 172 ? 13.195 -7.315 16.103 1.00 73.44 172 ASN A CA 1
ATOM 1347 C C . ASN A 1 172 ? 12.820 -7.157 17.590 1.00 73.44 172 ASN A C 1
ATOM 1349 O O . ASN A 1 172 ? 12.476 -8.130 18.264 1.00 73.44 172 ASN A O 1
ATOM 1353 N N . ASP A 1 173 ? 12.892 -5.933 18.123 1.00 72.94 173 ASP A N 1
ATOM 1354 C CA . ASP A 1 173 ? 12.456 -5.660 19.493 1.00 72.94 173 ASP A CA 1
ATOM 1355 C C . ASP A 1 173 ? 10.929 -5.798 19.598 1.00 72.94 173 ASP A C 1
ATOM 1357 O O . ASP A 1 173 ? 10.170 -5.089 18.936 1.00 72.94 173 ASP A O 1
ATOM 1361 N N . ALA A 1 174 ? 10.464 -6.706 20.458 1.00 69.81 174 ALA A N 1
ATOM 1362 C CA . ALA A 1 174 ? 9.039 -6.973 20.637 1.00 69.81 174 ALA A CA 1
ATOM 1363 C C . ALA A 1 174 ? 8.241 -5.723 21.051 1.00 69.81 174 ALA A C 1
ATOM 1365 O O . ALA A 1 174 ? 7.069 -5.604 20.702 1.00 69.81 174 ALA A O 1
ATOM 1366 N N . ARG A 1 175 ? 8.864 -4.769 21.757 1.00 68.56 175 ARG A N 1
ATOM 1367 C CA . ARG A 1 175 ? 8.218 -3.512 22.160 1.00 68.56 175 ARG A CA 1
ATOM 1368 C C . ARG A 1 175 ? 7.960 -2.637 20.941 1.00 68.56 175 ARG A C 1
ATOM 1370 O O . ARG A 1 175 ? 6.832 -2.185 20.773 1.00 68.56 175 ARG A O 1
ATOM 1377 N N . PHE A 1 176 ? 8.961 -2.485 20.074 1.00 66.88 176 PHE A N 1
ATOM 1378 C CA . PHE A 1 176 ? 8.849 -1.759 18.807 1.00 66.88 176 PHE A CA 1
ATOM 1379 C C . PHE A 1 176 ? 7.772 -2.362 17.882 1.00 66.88 176 PHE A C 1
ATOM 1381 O O . PHE A 1 176 ? 6.957 -1.638 17.299 1.00 66.88 176 PHE A O 1
ATOM 1388 N N . LEU A 1 177 ? 7.711 -3.696 17.806 1.00 66.19 177 LEU A N 1
ATOM 1389 C CA . LEU A 1 177 ? 6.697 -4.409 17.022 1.00 66.19 177 LEU A CA 1
ATOM 1390 C C . LEU A 1 177 ? 5.292 -4.249 17.623 1.00 66.19 177 LEU A C 1
ATOM 1392 O O . LEU A 1 177 ? 4.339 -3.985 16.894 1.00 66.19 177 LEU A O 1
ATOM 1396 N N . SER A 1 178 ? 5.165 -4.315 18.953 1.00 59.03 178 SER A N 1
ATOM 1397 C CA . SER A 1 178 ? 3.883 -4.127 19.645 1.00 59.03 178 SER A CA 1
ATOM 1398 C C . SER A 1 178 ? 3.312 -2.712 19.490 1.00 59.03 178 SER A C 1
ATOM 1400 O O . SER A 1 178 ? 2.101 -2.559 19.368 1.00 59.03 178 SER A O 1
ATOM 1402 N N . SER A 1 179 ? 4.165 -1.682 19.414 1.00 51.00 179 SER A N 1
ATOM 1403 C CA . SER A 1 179 ? 3.740 -0.288 19.208 1.00 51.00 179 SER A CA 1
ATOM 1404 C C . SER A 1 179 ? 3.248 0.025 17.789 1.00 51.00 179 SER A C 1
ATOM 1406 O O . SER A 1 179 ? 2.635 1.069 17.583 1.00 51.00 179 SER A O 1
ATOM 1408 N N . SER A 1 180 ? 3.500 -0.865 16.823 1.00 52.06 180 SER A N 1
ATOM 1409 C CA . SER A 1 180 ? 3.086 -0.719 15.418 1.00 52.06 180 SER A CA 1
ATOM 1410 C C . SER A 1 180 ? 1.849 -1.553 15.061 1.00 52.06 180 SER A C 1
ATOM 1412 O O . SER A 1 180 ? 1.458 -1.580 13.893 1.00 52.06 180 SER A O 1
ATOM 1414 N N . ARG A 1 181 ? 1.226 -2.225 16.042 1.00 51.09 181 ARG A N 1
ATOM 1415 C CA . ARG A 1 181 ? -0.007 -3.000 15.850 1.00 51.09 181 ARG A CA 1
ATOM 1416 C C . ARG A 1 181 ? -1.124 -2.090 15.353 1.00 51.09 181 ARG A C 1
ATOM 1418 O O . ARG A 1 181 ? -1.661 -1.279 16.104 1.00 51.09 181 ARG A O 1
ATOM 1425 N N . ARG A 1 182 ? -1.459 -2.223 14.073 1.00 52.38 182 ARG A N 1
ATOM 1426 C CA . ARG A 1 182 ? -2.732 -1.762 13.529 1.00 52.38 182 ARG A CA 1
ATOM 1427 C C . ARG A 1 182 ? -3.521 -2.992 13.131 1.00 52.38 182 ARG A C 1
ATOM 1429 O O . ARG A 1 182 ? -3.183 -3.656 12.158 1.00 52.38 182 ARG A O 1
ATOM 1436 N N . GLU A 1 183 ? -4.538 -3.254 13.926 1.00 56.03 183 GLU A N 1
ATOM 1437 C CA . GLU A 1 183 ? -5.700 -4.054 13.566 1.00 56.03 183 GLU A CA 1
ATOM 1438 C C . GLU A 1 183 ? -6.297 -3.480 12.271 1.00 56.03 183 GLU A C 1
ATOM 1440 O O . GLU A 1 183 ? -6.624 -2.287 12.192 1.00 56.03 183 GLU A O 1
ATOM 1445 N N . MET A 1 184 ? -6.318 -4.286 11.206 1.00 66.38 184 MET A N 1
ATOM 1446 C CA . MET A 1 184 ? -6.946 -3.926 9.939 1.00 66.38 184 MET A CA 1
ATOM 1447 C C . MET A 1 184 ? -8.331 -4.556 9.891 1.00 66.38 184 MET A C 1
ATOM 1449 O O . MET A 1 184 ? -8.477 -5.766 9.754 1.00 66.38 184 MET A O 1
ATOM 1453 N N . LYS A 1 185 ? -9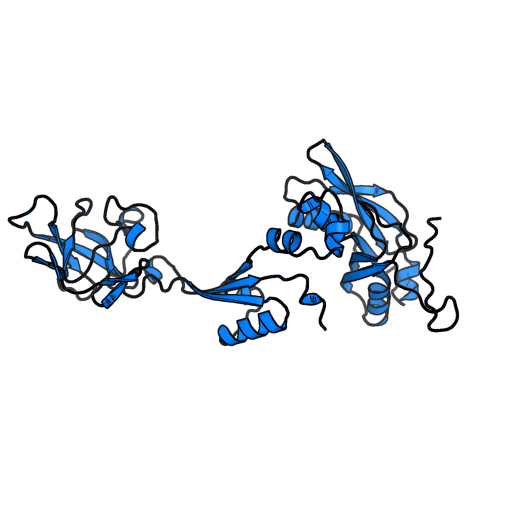.346 -3.700 9.939 1.00 74.75 185 LYS A N 1
ATOM 1454 C CA . LYS A 1 185 ? -10.750 -4.083 9.815 1.00 74.75 185 LYS A CA 1
ATOM 1455 C C . LYS A 1 185 ? -11.114 -4.311 8.350 1.00 74.75 185 LYS A C 1
ATOM 1457 O O . LYS A 1 185 ? -10.942 -3.406 7.534 1.00 74.75 185 LYS A O 1
ATOM 1462 N N . VAL A 1 186 ? -11.611 -5.502 8.022 1.00 81.50 186 VAL A N 1
ATOM 1463 C CA . VAL A 1 186 ? -11.977 -5.895 6.653 1.00 81.50 186 VAL A CA 1
ATOM 1464 C C . VAL A 1 186 ? -13.386 -6.460 6.612 1.00 81.50 186 VAL A C 1
ATOM 1466 O O . VAL A 1 186 ? -13.682 -7.444 7.282 1.00 81.50 186 VAL A O 1
ATOM 1469 N N . LEU A 1 187 ? -14.233 -5.853 5.784 1.00 83.69 187 LEU A N 1
ATOM 1470 C CA . LEU A 1 187 ? -15.594 -6.310 5.525 1.00 83.69 187 LEU A CA 1
ATOM 1471 C C . LEU A 1 187 ? -15.633 -7.345 4.391 1.00 83.69 187 LEU A C 1
ATOM 1473 O O . LEU A 1 187 ? -14.882 -7.239 3.414 1.00 83.69 187 LEU A O 1
ATOM 1477 N N . LEU A 1 188 ? -16.525 -8.334 4.489 1.00 84.62 188 LEU A N 1
ATOM 1478 C CA . LEU A 1 188 ? -16.742 -9.318 3.427 1.00 84.62 188 LEU A CA 1
ATOM 1479 C C . LEU A 1 188 ? -17.345 -8.673 2.174 1.00 84.62 188 LEU A C 1
ATOM 1481 O O . LEU A 1 188 ? -16.922 -9.030 1.072 1.00 84.62 188 LEU A O 1
ATOM 1485 N N . SER A 1 189 ? -18.263 -7.711 2.304 1.00 81.12 189 SER A N 1
ATOM 1486 C CA . SER A 1 189 ? -18.768 -6.943 1.152 1.00 81.12 189 SER A CA 1
ATOM 1487 C C . SER A 1 189 ? -17.633 -6.273 0.371 1.00 81.12 189 SER A C 1
ATOM 1489 O O . SER A 1 189 ? -17.525 -6.451 -0.840 1.00 81.12 189 SER A O 1
ATOM 1491 N N . TRP A 1 190 ? -16.717 -5.607 1.077 1.00 83.38 190 TRP A N 1
ATOM 1492 C CA . TRP A 1 190 ? -15.541 -4.971 0.488 1.00 83.38 190 TRP A CA 1
ATOM 1493 C C . TRP A 1 190 ? -14.626 -5.986 -0.211 1.00 83.38 190 TRP A C 1
ATOM 1495 O O . TRP A 1 190 ? -14.215 -5.768 -1.346 1.00 83.38 190 TRP A O 1
ATOM 1505 N N . LEU A 1 191 ? -14.352 -7.142 0.405 1.00 83.50 191 LEU A N 1
ATOM 1506 C CA . LEU A 1 191 ? -13.576 -8.218 -0.234 1.00 83.50 191 LEU A CA 1
ATOM 1507 C C . LEU A 1 191 ? -14.227 -8.720 -1.534 1.00 83.50 191 LEU A C 1
ATOM 1509 O O . LEU A 1 191 ? -13.517 -9.013 -2.501 1.00 83.50 191 LEU A O 1
ATOM 1513 N N . LYS A 1 192 ? -15.562 -8.796 -1.576 1.00 82.31 192 LYS A N 1
ATOM 1514 C CA . LYS A 1 192 ? -16.320 -9.197 -2.770 1.00 82.31 192 LYS A CA 1
ATOM 1515 C C . LYS A 1 192 ? -16.233 -8.179 -3.908 1.00 82.31 192 LYS A C 1
ATOM 1517 O O . LYS A 1 192 ? -16.334 -8.584 -5.061 1.00 82.31 192 LYS A O 1
ATOM 1522 N N . GLU A 1 193 ? -15.976 -6.898 -3.638 1.00 79.25 193 GLU A N 1
ATOM 1523 C CA . GLU A 1 193 ? -15.728 -5.911 -4.704 1.00 79.25 193 GLU A CA 1
ATOM 1524 C C . GLU A 1 193 ? -14.470 -6.253 -5.521 1.00 79.25 193 GLU A C 1
ATOM 1526 O O . GLU A 1 193 ? -14.443 -6.068 -6.738 1.00 79.25 193 GLU A O 1
ATOM 1531 N N . PHE A 1 194 ? -13.440 -6.801 -4.868 1.00 77.50 194 PHE A N 1
ATOM 1532 C CA . PHE A 1 194 ? -12.192 -7.218 -5.521 1.00 77.50 194 PHE A CA 1
ATOM 1533 C C . PHE A 1 194 ? -12.239 -8.658 -6.031 1.00 77.50 194 PHE A C 1
ATOM 1535 O O . PHE A 1 194 ? -11.537 -9.001 -6.984 1.00 77.50 194 PHE A O 1
ATOM 1542 N N . ILE A 1 195 ? -13.049 -9.507 -5.394 1.00 84.31 195 ILE A N 1
ATOM 1543 C CA . ILE A 1 195 ? -13.213 -10.919 -5.743 1.00 84.31 195 ILE A CA 1
ATOM 1544 C C . ILE A 1 195 ? -14.718 -11.222 -5.857 1.00 84.31 195 ILE A C 1
ATOM 1546 O O . ILE A 1 195 ? -15.303 -11.777 -4.926 1.00 84.31 195 ILE A O 1
ATOM 1550 N N . PRO A 1 196 ? -15.359 -10.888 -6.993 1.00 77.69 196 PRO A N 1
ATOM 1551 C CA . PRO A 1 196 ? -16.813 -11.011 -7.146 1.00 77.69 196 PRO A CA 1
ATOM 1552 C C . PRO A 1 196 ? -17.343 -12.438 -6.966 1.00 77.69 196 PRO A C 1
ATOM 1554 O O . PRO A 1 196 ? -18.459 -12.631 -6.493 1.00 77.69 196 PRO A O 1
ATOM 1557 N N . ASP A 1 197 ? -16.517 -13.439 -7.283 1.00 82.06 197 ASP A N 1
ATOM 1558 C CA . ASP A 1 197 ? -16.848 -14.863 -7.158 1.00 82.06 197 ASP A CA 1
ATOM 1559 C C . ASP A 1 197 ? -16.464 -15.455 -5.783 1.00 82.06 197 ASP A C 1
ATOM 1561 O O . ASP A 1 197 ? -16.370 -16.677 -5.625 1.00 82.06 197 ASP A O 1
ATOM 1565 N N . LEU A 1 198 ? -16.196 -14.612 -4.775 1.00 81.62 198 LEU A N 1
ATOM 1566 C CA . LEU A 1 198 ? -15.895 -15.045 -3.409 1.00 81.62 198 LEU A CA 1
ATOM 1567 C C . LEU A 1 198 ? -17.173 -15.527 -2.705 1.00 81.62 198 LEU A C 1
ATOM 1569 O O . LEU A 1 198 ? -17.762 -14.836 -1.875 1.00 81.62 198 LEU A O 1
ATOM 1573 N N . ASP A 1 199 ? -17.586 -16.741 -3.058 1.00 76.12 199 ASP A N 1
ATOM 1574 C CA . ASP A 1 199 ? -18.751 -17.430 -2.503 1.00 76.12 199 ASP A CA 1
ATOM 1575 C C . ASP A 1 199 ? -18.289 -18.630 -1.668 1.00 76.12 199 ASP A C 1
ATOM 1577 O O . ASP A 1 199 ? -18.270 -19.778 -2.114 1.00 76.12 199 ASP A O 1
ATOM 1581 N N . HIS A 1 200 ? -17.729 -18.341 -0.494 1.00 80.50 200 HIS A N 1
ATOM 1582 C CA . HIS A 1 200 ? -17.263 -19.331 0.478 1.00 80.50 200 HIS A CA 1
ATOM 1583 C C . HIS A 1 200 ? -17.758 -18.935 1.869 1.00 80.50 200 HIS A C 1
ATOM 1585 O O . HIS A 1 200 ? -18.021 -17.763 2.137 1.00 80.50 200 HIS A O 1
ATOM 1591 N N . ASP A 1 201 ? -17.850 -19.922 2.758 1.00 84.94 201 ASP A N 1
ATOM 1592 C CA . ASP A 1 201 ? -18.150 -19.690 4.168 1.00 84.94 201 ASP A CA 1
ATOM 1593 C C . ASP A 1 201 ? -17.148 -18.684 4.782 1.00 84.94 201 ASP A C 1
ATOM 1595 O O . ASP A 1 201 ? -15.937 -18.867 4.607 1.00 84.94 201 ASP A O 1
ATOM 1599 N N . PRO A 1 202 ? -17.605 -17.629 5.485 1.00 84.62 202 PRO A N 1
ATOM 1600 C CA . PRO A 1 202 ? -16.723 -16.619 6.063 1.00 84.62 202 PRO A CA 1
ATOM 1601 C C . PRO A 1 202 ? -15.636 -17.204 6.977 1.00 84.62 202 PRO A C 1
ATOM 1603 O O . PRO A 1 202 ? -14.484 -16.771 6.938 1.00 84.62 202 PRO A O 1
ATOM 1606 N N . GLU A 1 203 ? -15.936 -18.252 7.743 1.00 85.62 203 GLU A N 1
ATOM 1607 C CA . GLU A 1 203 ? -14.925 -18.887 8.592 1.00 85.62 203 GLU A CA 1
ATOM 1608 C C . GLU A 1 203 ? -13.795 -19.524 7.758 1.00 85.62 203 GLU A C 1
ATOM 1610 O O . GLU A 1 203 ? -12.613 -19.445 8.106 1.00 85.62 203 GLU A O 1
ATOM 1615 N N . GLU A 1 204 ? -14.137 -20.119 6.613 1.00 85.75 204 GLU A N 1
ATOM 1616 C CA . GLU A 1 204 ? -13.178 -20.676 5.656 1.00 85.75 204 GLU A CA 1
ATOM 1617 C C . GLU A 1 204 ? -12.367 -19.582 4.945 1.00 85.75 204 GLU A C 1
ATOM 1619 O O . GLU A 1 204 ? -11.162 -19.743 4.727 1.00 85.75 204 GLU A O 1
ATOM 1624 N N . ILE A 1 205 ? -12.990 -18.442 4.627 1.00 88.19 205 ILE A N 1
ATOM 1625 C CA . I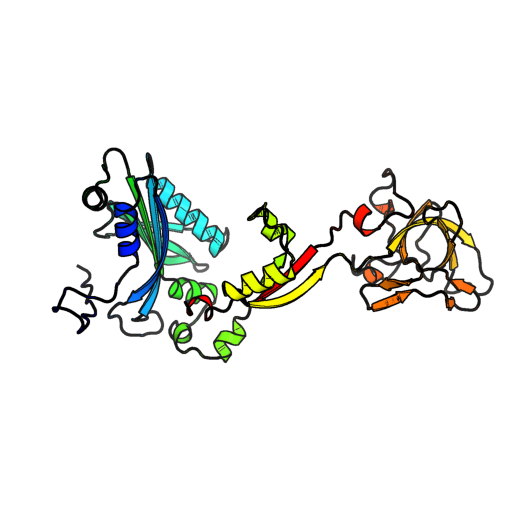LE A 1 205 ? -12.289 -17.261 4.103 1.00 88.19 205 ILE A CA 1
ATOM 1626 C C . ILE A 1 205 ? -11.267 -16.770 5.133 1.00 88.19 205 ILE A C 1
ATOM 1628 O O . ILE A 1 205 ? -10.098 -16.599 4.787 1.00 88.19 205 ILE A O 1
ATOM 1632 N N . GLY A 1 206 ? -11.653 -16.644 6.404 1.00 85.31 206 GLY A N 1
ATOM 1633 C CA . GLY A 1 206 ? -10.750 -16.257 7.489 1.00 85.31 206 GLY A CA 1
ATOM 1634 C C . GLY A 1 206 ? -9.565 -17.218 7.662 1.00 85.31 206 GLY A C 1
ATOM 1635 O O . GLY A 1 206 ? -8.414 -16.790 7.797 1.00 85.31 206 GLY A O 1
ATOM 1636 N N . LYS A 1 207 ? -9.805 -18.533 7.560 1.00 84.00 207 LYS A N 1
ATOM 1637 C CA . LYS A 1 207 ? -8.733 -19.549 7.563 1.00 84.00 207 LYS A CA 1
ATOM 1638 C C . LYS A 1 207 ? -7.776 -19.372 6.387 1.00 84.00 207 LYS A C 1
ATOM 1640 O O . LYS A 1 207 ? -6.563 -19.493 6.562 1.00 84.00 207 LYS A O 1
ATOM 1645 N N . ARG A 1 208 ? -8.295 -19.064 5.196 1.00 83.88 208 ARG A N 1
ATOM 1646 C CA . ARG A 1 208 ? -7.472 -18.791 4.009 1.00 83.88 208 ARG A CA 1
ATOM 1647 C C . ARG A 1 208 ? -6.674 -17.499 4.147 1.00 83.88 208 ARG A C 1
ATOM 1649 O O . ARG A 1 208 ? -5.493 -17.519 3.822 1.00 83.88 208 ARG A O 1
ATOM 1656 N N . LEU A 1 209 ? -7.265 -16.426 4.674 1.00 81.56 209 LEU A N 1
ATOM 1657 C CA . LEU A 1 209 ? -6.561 -15.174 4.981 1.00 81.56 209 LEU A CA 1
ATOM 1658 C C . LEU A 1 209 ? -5.393 -15.433 5.941 1.00 81.56 209 LEU A C 1
ATOM 1660 O O . LEU A 1 209 ? -4.252 -15.082 5.637 1.00 81.56 209 LEU A O 1
ATOM 1664 N N . SER A 1 210 ? -5.645 -16.183 7.015 1.00 77.44 210 SER A N 1
ATOM 1665 C CA . SER A 1 210 ? -4.609 -16.586 7.973 1.00 77.44 210 SER A CA 1
ATOM 1666 C C . SER A 1 210 ? -3.512 -17.430 7.317 1.00 77.44 210 SER A C 1
ATOM 1668 O O . SER A 1 210 ? -2.325 -17.198 7.541 1.00 77.44 210 SER A O 1
ATOM 1670 N N . ALA A 1 211 ? -3.879 -18.375 6.444 1.00 73.88 211 ALA A N 1
ATOM 1671 C CA . ALA A 1 211 ? -2.924 -19.189 5.689 1.00 73.88 211 ALA A CA 1
ATOM 1672 C C . ALA A 1 211 ? -2.092 -18.380 4.673 1.00 73.88 211 ALA A C 1
ATOM 1674 O O . ALA A 1 211 ? -0.986 -18.798 4.323 1.00 73.88 211 ALA A O 1
ATOM 1675 N N . LEU A 1 212 ? -2.614 -17.243 4.206 1.00 72.31 212 LEU A N 1
ATOM 1676 C CA . LEU A 1 212 ? -1.928 -16.274 3.345 1.00 72.31 212 LEU A CA 1
ATOM 1677 C C . LEU A 1 212 ? -1.100 -15.251 4.141 1.00 72.31 212 LEU A C 1
ATOM 1679 O O . LEU A 1 212 ? -0.433 -14.407 3.547 1.00 72.31 212 LEU A O 1
ATOM 1683 N N . GLY A 1 213 ? -1.103 -15.349 5.472 1.00 60.28 213 GLY A N 1
ATOM 1684 C CA . GLY A 1 213 ? -0.301 -14.522 6.367 1.00 60.28 213 GLY A CA 1
ATOM 1685 C C . GLY A 1 213 ? -1.008 -13.290 6.933 1.00 60.28 213 GLY A C 1
ATOM 1686 O O . GLY A 1 213 ? -0.361 -12.501 7.618 1.00 60.28 213 GLY A O 1
ATOM 1687 N N . LEU A 1 214 ? -2.311 -13.149 6.685 1.00 74.25 214 LEU A N 1
ATOM 1688 C CA . LEU A 1 214 ? -3.190 -12.141 7.278 1.00 74.25 214 LEU A CA 1
ATOM 1689 C C . LEU A 1 214 ? -3.911 -12.787 8.464 1.00 74.25 214 LEU A C 1
ATOM 1691 O O . LEU A 1 214 ? -4.976 -13.381 8.293 1.00 74.25 214 LEU A O 1
ATOM 1695 N N . ALA A 1 215 ? -3.278 -12.777 9.637 1.00 74.81 215 ALA A N 1
ATOM 1696 C CA . ALA A 1 215 ? -3.808 -13.472 10.805 1.00 74.81 215 ALA A CA 1
ATOM 1697 C C . ALA A 1 215 ? -5.150 -12.854 11.213 1.00 74.81 215 ALA A C 1
ATOM 1699 O O . ALA A 1 215 ? -5.231 -11.650 11.420 1.00 74.81 215 ALA A O 1
ATOM 1700 N N . VAL A 1 216 ? -6.200 -13.670 11.293 1.00 82.19 216 VAL A N 1
ATOM 1701 C CA . VAL A 1 216 ? -7.516 -13.225 11.763 1.00 82.19 216 VAL A CA 1
ATOM 1702 C C . VAL A 1 216 ? -7.523 -13.285 13.288 1.00 82.19 216 VAL A C 1
ATOM 1704 O O . VAL A 1 216 ? -7.488 -14.378 13.853 1.00 82.19 216 VAL A O 1
ATOM 1707 N N . GLU A 1 217 ? -7.575 -12.131 13.943 1.00 78.94 217 GLU A N 1
ATOM 1708 C CA . GLU A 1 217 ? -7.666 -12.020 15.404 1.00 78.94 217 GLU A CA 1
ATOM 1709 C C . GLU A 1 217 ? -9.101 -12.252 15.885 1.00 78.94 217 GLU A C 1
ATOM 1711 O O . GLU A 1 217 ? -9.338 -12.980 16.851 1.00 78.94 217 GLU A O 1
ATOM 1716 N N . SER A 1 218 ? -10.077 -11.683 15.174 1.00 81.56 218 SER A N 1
ATOM 1717 C CA . SER A 1 218 ? -11.499 -11.882 15.445 1.00 81.56 218 SER A CA 1
ATOM 1718 C C . SER A 1 218 ? -12.335 -11.849 14.166 1.00 81.56 218 SER A C 1
ATOM 1720 O O . SER A 1 218 ? -11.920 -11.353 13.115 1.00 81.56 218 SER A O 1
ATOM 1722 N N . MET A 1 219 ? -13.527 -12.434 14.257 1.00 84.62 219 MET A N 1
ATOM 1723 C CA . MET A 1 219 ? -14.553 -12.388 13.224 1.00 84.62 219 MET A CA 1
ATOM 1724 C C . MET A 1 219 ? -15.883 -12.085 13.901 1.00 84.62 219 MET A C 1
ATOM 1726 O O . MET A 1 219 ? -16.302 -12.819 14.798 1.00 84.62 219 MET A O 1
ATOM 1730 N N . GLU A 1 220 ? -16.543 -11.027 13.455 1.00 80.19 220 GLU A N 1
ATOM 1731 C CA . GLU A 1 220 ? -17.818 -10.567 13.990 1.00 80.19 220 GLU A CA 1
ATOM 1732 C C . GLU A 1 220 ? -18.816 -10.395 12.846 1.00 80.19 220 GLU A C 1
ATOM 1734 O O . GLU A 1 220 ? -18.447 -10.032 11.730 1.00 80.19 220 GLU A O 1
ATOM 1739 N N . VAL A 1 221 ? -20.092 -10.674 13.110 1.00 74.38 221 VAL A N 1
ATOM 1740 C CA . VAL A 1 221 ? -21.172 -10.330 12.180 1.00 74.38 221 VAL A CA 1
ATOM 1741 C C . VAL A 1 221 ? -21.721 -8.987 12.626 1.00 74.38 221 VAL A C 1
ATOM 1743 O O . VAL A 1 221 ? -22.353 -8.893 13.677 1.00 74.38 221 VAL A O 1
ATOM 1746 N N . VAL A 1 222 ? -21.457 -7.958 11.836 1.00 69.50 222 VAL A N 1
ATOM 1747 C CA . VAL A 1 222 ? -21.919 -6.593 12.079 1.00 69.50 222 VAL A CA 1
ATOM 1748 C C . VAL A 1 222 ? -23.260 -6.371 11.381 1.00 69.50 222 VAL A C 1
ATOM 1750 O O . VAL A 1 222 ? -23.575 -7.034 10.395 1.00 69.50 222 VAL A O 1
ATOM 1753 N N . GLY A 1 223 ? -24.095 -5.478 11.911 1.00 62.84 223 GLY A N 1
ATOM 1754 C CA . GLY A 1 223 ? -25.412 -5.172 11.330 1.00 62.84 223 GLY A CA 1
ATOM 1755 C C . GLY A 1 223 ? -26.547 -6.144 11.695 1.00 62.84 223 GLY A C 1
ATOM 1756 O O . GLY A 1 223 ? -27.680 -5.932 11.277 1.00 62.84 223 GLY A O 1
ATOM 1757 N N . ASN A 1 224 ? -26.290 -7.162 12.529 1.00 63.75 224 ASN A N 1
ATOM 1758 C CA . ASN A 1 224 ? -27.330 -8.024 13.129 1.00 63.75 224 ASN A CA 1
ATOM 1759 C C . ASN A 1 224 ? -27.892 -7.487 14.463 1.00 63.75 224 ASN A C 1
ATOM 1761 O O . ASN A 1 224 ? -28.781 -8.094 15.060 1.00 63.75 224 ASN A O 1
ATOM 1765 N N . GLU A 1 225 ? -27.377 -6.354 14.938 1.00 64.25 225 GLU A N 1
ATOM 1766 C CA . GLU A 1 225 ? -27.637 -5.783 16.270 1.00 64.25 225 GLU A CA 1
ATOM 1767 C C . GLU A 1 225 ? -29.079 -5.270 16.452 1.00 64.25 225 GLU A C 1
ATOM 1769 O O . GLU A 1 225 ? -29.526 -5.034 17.570 1.00 64.25 225 GLU A O 1
ATOM 1774 N N . LEU A 1 226 ? -29.827 -5.146 15.353 1.00 72.25 226 LEU A N 1
ATOM 1775 C CA . LEU A 1 226 ? -31.222 -4.698 15.318 1.00 72.25 226 LEU A CA 1
ATOM 1776 C C . LEU A 1 226 ? -32.215 -5.837 15.058 1.00 72.25 226 LEU A C 1
ATOM 1778 O O . LEU A 1 226 ? -33.383 -5.588 14.757 1.00 72.25 226 LEU A O 1
ATOM 1782 N N . SER A 1 227 ? -31.779 -7.097 15.149 1.00 73.31 227 SER A N 1
ATOM 1783 C CA . SER A 1 227 ? -32.664 -8.248 14.959 1.00 73.31 227 SER A CA 1
ATOM 1784 C C . SER A 1 227 ? -33.839 -8.203 15.949 1.00 73.31 227 SER A C 1
ATOM 1786 O O . SER A 1 227 ? -33.666 -8.361 17.158 1.00 73.31 227 SER A O 1
ATOM 1788 N N . GLY A 1 228 ? -35.054 -8.019 15.424 1.00 83.19 228 GLY A N 1
ATOM 1789 C CA . GLY A 1 228 ? -36.279 -7.872 16.218 1.00 83.19 228 GLY A CA 1
ATOM 1790 C C . GLY A 1 228 ? -36.613 -6.426 16.619 1.00 83.19 228 GLY A C 1
ATOM 1791 O O . GLY A 1 228 ? -37.487 -6.215 17.465 1.00 83.19 228 GLY A O 1
ATOM 1792 N N . VAL A 1 229 ? -35.939 -5.433 16.037 1.00 90.94 229 VAL A N 1
ATOM 1793 C CA . VAL A 1 229 ? -36.375 -4.033 16.038 1.00 90.94 229 VAL A CA 1
ATOM 1794 C C . VAL A 1 229 ? -37.139 -3.770 14.739 1.00 90.94 229 VAL A C 1
ATOM 1796 O O . VAL A 1 229 ? -36.597 -3.911 13.642 1.00 90.94 229 VAL A O 1
ATOM 1799 N N . VAL A 1 230 ? -38.414 -3.410 14.865 1.00 93.25 230 VAL A N 1
ATOM 1800 C CA . VAL A 1 230 ? -39.338 -3.205 13.743 1.00 93.25 230 VAL A CA 1
ATOM 1801 C C . VAL A 1 230 ? -39.785 -1.754 13.636 1.00 93.25 230 VAL A C 1
ATOM 1803 O O . VAL A 1 230 ? -39.727 -0.992 14.603 1.00 93.25 230 VAL A O 1
ATOM 1806 N N . VAL A 1 231 ? -40.237 -1.369 12.450 1.00 93.38 231 VAL A N 1
ATOM 1807 C CA . VAL A 1 231 ? -40.829 -0.056 12.202 1.00 93.38 231 VAL A CA 1
ATOM 1808 C C . VAL A 1 231 ? -42.238 -0.030 12.794 1.00 93.38 231 VAL A C 1
ATOM 1810 O O . VAL A 1 231 ? -43.120 -0.757 12.345 1.00 93.38 2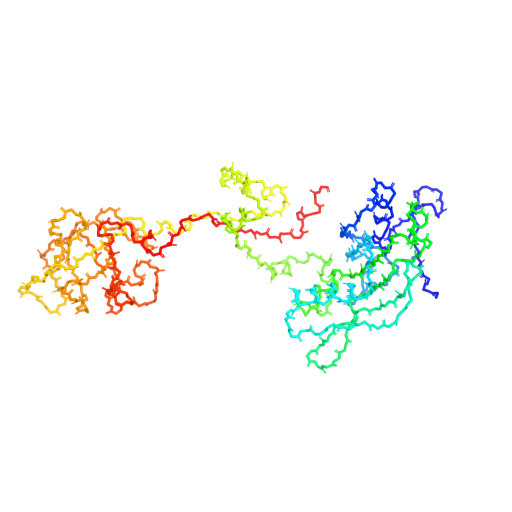31 VAL A O 1
ATOM 1813 N N . GLY A 1 232 ? -42.463 0.801 13.808 1.00 94.94 232 GLY A N 1
ATOM 1814 C CA . GLY A 1 232 ? -43.762 0.990 14.448 1.00 94.94 232 GLY A CA 1
ATOM 1815 C C . GLY A 1 232 ? -44.397 2.331 14.091 1.00 94.94 232 GLY A C 1
ATOM 1816 O O . GLY A 1 232 ? -43.698 3.329 13.921 1.00 94.94 232 GLY A O 1
ATOM 1817 N N . LYS A 1 233 ? -45.730 2.373 14.022 1.00 95.00 233 LYS A N 1
ATOM 1818 C CA . LYS A 1 233 ? -46.496 3.618 13.861 1.00 95.00 233 LYS A CA 1
ATOM 1819 C C . LYS A 1 233 ? -47.282 3.945 15.121 1.00 95.00 233 LYS A C 1
ATOM 1821 O O . LYS A 1 233 ? -48.106 3.144 15.559 1.00 95.00 233 LYS A O 1
ATOM 1826 N N . VAL A 1 234 ? -47.076 5.135 15.676 1.00 95.44 234 VAL A N 1
ATOM 1827 C CA . VAL A 1 234 ? -47.803 5.597 16.866 1.00 95.44 234 VAL A CA 1
ATOM 1828 C C . VAL A 1 234 ? -49.277 5.830 16.521 1.00 95.44 234 VAL A C 1
ATOM 1830 O O . VAL A 1 234 ? -49.598 6.644 15.651 1.00 95.44 234 VAL A O 1
ATOM 1833 N N . LEU A 1 235 ? -50.179 5.123 17.204 1.00 94.56 235 LEU A N 1
ATOM 1834 C CA . LEU A 1 235 ? -51.626 5.188 16.986 1.00 94.56 235 LEU A CA 1
ATOM 1835 C C . LEU A 1 235 ? -52.327 6.113 17.978 1.00 94.56 235 LEU A C 1
ATOM 1837 O O . LEU A 1 235 ? -53.151 6.929 17.569 1.00 94.56 235 LEU A O 1
ATOM 1841 N N . ASP A 1 236 ? -52.033 5.963 19.269 1.00 93.81 236 ASP A N 1
ATOM 1842 C CA . ASP A 1 236 ? -52.684 6.727 20.334 1.00 93.81 236 ASP A CA 1
ATOM 1843 C C . ASP A 1 236 ? -51.849 6.727 21.625 1.00 93.81 236 ASP A C 1
ATOM 1845 O O . ASP A 1 236 ? -50.913 5.938 21.792 1.00 93.81 236 ASP A O 1
ATOM 1849 N N . PHE A 1 237 ? -52.212 7.608 22.557 1.00 91.00 237 PHE A N 1
ATOM 1850 C CA . PHE A 1 237 ? -51.623 7.696 23.889 1.00 91.00 237 PHE A CA 1
ATOM 1851 C C . PHE A 1 237 ? -52.696 7.511 24.958 1.00 91.00 237 PHE A C 1
ATOM 1853 O O . PHE A 1 237 ? -53.648 8.288 25.046 1.00 91.00 237 PHE A O 1
ATOM 1860 N N . VAL A 1 238 ? -52.507 6.529 25.842 1.00 83.56 238 VAL A N 1
ATOM 1861 C CA . VAL A 1 238 ? -53.443 6.260 26.940 1.00 83.56 238 VAL A CA 1
ATOM 1862 C C . VAL A 1 238 ? -52.944 6.932 28.229 1.00 83.56 238 VAL A C 1
ATOM 1864 O O . VAL A 1 238 ? -51.886 6.569 28.759 1.00 83.56 238 VAL A O 1
ATOM 1867 N N . PRO A 1 239 ? -53.690 7.903 28.797 1.00 68.75 239 PRO A N 1
ATOM 1868 C CA . PRO A 1 239 ? -53.309 8.547 30.049 1.00 68.75 239 PRO A CA 1
ATOM 1869 C C . PRO A 1 239 ? -53.366 7.556 31.216 1.00 68.75 239 PRO A C 1
ATOM 1871 O O . PRO A 1 239 ? -54.399 6.929 31.456 1.00 68.75 239 PRO A O 1
ATOM 1874 N N . THR A 1 240 ? -52.294 7.456 32.004 1.00 65.81 240 THR A N 1
ATOM 1875 C CA . THR A 1 240 ? -52.285 6.624 33.219 1.00 65.81 240 THR A CA 1
ATOM 1876 C C . THR A 1 240 ? -52.461 7.464 34.491 1.00 65.81 240 THR A C 1
ATOM 1878 O O . THR A 1 240 ? -51.943 8.572 34.588 1.00 65.81 240 THR A O 1
ATOM 1881 N N . PRO A 1 241 ? -53.131 6.965 35.547 1.00 60.00 241 PRO A N 1
ATOM 1882 C CA . PRO A 1 241 ? -53.337 7.729 36.787 1.00 60.00 241 PRO A CA 1
ATOM 1883 C C . PRO A 1 241 ? -52.063 8.049 37.601 1.00 60.00 241 PRO A C 1
ATOM 1885 O O . PRO A 1 241 ? -52.145 8.762 38.598 1.00 60.00 241 PRO A O 1
ATOM 1888 N N . LYS A 1 242 ? -50.891 7.506 37.230 1.00 59.38 242 LYS A N 1
ATOM 1889 C CA . LYS A 1 242 ? -49.592 7.668 37.930 1.00 59.38 242 LYS A CA 1
ATOM 1890 C C . LYS A 1 242 ? -48.538 8.412 37.075 1.00 59.38 242 LYS A C 1
ATOM 1892 O O . LYS A 1 242 ? -47.335 8.199 37.239 1.00 59.38 242 LYS A O 1
ATOM 1897 N N . ALA A 1 243 ? -49.020 9.275 36.179 1.00 55.62 243 ALA A N 1
ATOM 1898 C CA . ALA A 1 243 ? -48.391 9.843 34.977 1.00 55.62 243 ALA A CA 1
ATOM 1899 C C . ALA A 1 243 ? -47.184 10.799 35.113 1.00 55.62 243 ALA A C 1
ATOM 1901 O O . ALA A 1 243 ? -46.854 11.464 34.140 1.00 55.62 243 ALA A O 1
ATOM 1902 N N . GLU A 1 244 ? -46.469 10.912 36.236 1.00 59.31 244 GLU A N 1
ATOM 1903 C CA . GLU A 1 244 ? -45.391 11.925 36.274 1.00 59.31 244 GLU A CA 1
ATOM 1904 C C . GLU A 1 244 ? -44.132 11.553 35.466 1.00 59.31 244 GLU A C 1
ATOM 1906 O O . GLU A 1 244 ? -43.301 12.425 35.234 1.00 59.31 244 GLU A O 1
ATOM 1911 N N . ARG A 1 245 ? -43.936 10.285 35.055 1.00 69.06 245 ARG A N 1
ATOM 1912 C CA . ARG A 1 245 ? -42.722 9.881 34.299 1.00 69.06 245 ARG A CA 1
ATOM 1913 C C . ARG A 1 245 ? -42.885 8.756 33.267 1.00 69.06 245 ARG A C 1
ATOM 1915 O O . ARG A 1 245 ? -41.872 8.277 32.776 1.00 69.06 245 ARG A O 1
ATOM 1922 N N . ILE A 1 246 ? -44.098 8.260 33.018 1.00 79.56 246 ILE A N 1
ATOM 1923 C CA . ILE A 1 246 ? -44.351 7.245 31.980 1.00 79.56 246 ILE A CA 1
ATOM 1924 C C . ILE A 1 246 ? -45.687 7.523 31.288 1.00 79.56 246 ILE A C 1
ATOM 1926 O O . ILE A 1 246 ? -46.626 7.987 31.938 1.00 79.56 246 ILE A O 1
ATOM 1930 N N . GLN A 1 247 ? -45.772 7.186 30.008 1.00 87.94 247 GLN A N 1
ATOM 1931 C CA . GLN A 1 247 ? -46.993 7.170 29.210 1.00 87.94 247 GLN A CA 1
ATOM 1932 C C . GLN A 1 247 ? -47.190 5.798 28.559 1.00 87.94 247 GLN A C 1
ATOM 1934 O O . GLN A 1 247 ? -46.224 5.066 28.341 1.00 87.94 247 GLN A O 1
ATOM 1939 N N . LEU A 1 248 ? -48.444 5.437 28.291 1.00 89.81 248 LEU A N 1
ATOM 1940 C CA . LEU A 1 248 ? -48.770 4.265 27.485 1.00 89.81 248 LEU A CA 1
ATOM 1941 C C . LEU A 1 248 ? -48.959 4.715 26.047 1.00 89.81 248 LEU A C 1
ATOM 1943 O O . LEU A 1 248 ? -49.714 5.651 25.790 1.00 89.81 248 LEU A O 1
ATOM 1947 N N . VAL A 1 249 ? -48.255 4.048 25.147 1.00 93.75 249 VAL A N 1
ATOM 1948 C CA . VAL A 1 249 ? -48.266 4.323 23.718 1.00 93.75 249 VAL A CA 1
ATOM 1949 C C . VAL A 1 249 ? -48.803 3.084 23.027 1.00 93.75 249 VAL A C 1
ATOM 1951 O O . VAL A 1 249 ? -48.264 1.993 23.221 1.00 93.75 249 VAL A O 1
ATOM 1954 N N . ASP A 1 250 ? -49.860 3.255 22.247 1.00 94.44 250 ASP A N 1
ATOM 1955 C CA . ASP A 1 250 ? -50.372 2.211 21.370 1.00 94.44 250 ASP A CA 1
ATOM 1956 C C . ASP A 1 250 ? -49.681 2.342 20.015 1.00 94.44 250 ASP A C 1
ATOM 1958 O O . ASP A 1 250 ? -49.723 3.400 19.382 1.00 94.44 250 ASP A O 1
ATOM 1962 N N . VAL A 1 251 ? -49.016 1.271 19.582 1.00 95.56 251 VAL A N 1
ATOM 1963 C CA . VAL A 1 251 ? -48.206 1.252 18.359 1.00 95.56 251 VAL A CA 1
ATOM 1964 C C . VAL A 1 251 ? -48.679 0.131 17.436 1.00 95.56 251 VAL A C 1
ATOM 1966 O O . VAL A 1 251 ? -48.878 -0.998 17.886 1.00 95.56 251 VAL A O 1
ATOM 1969 N N . ASP A 1 252 ? -48.858 0.435 16.151 1.00 95.38 252 ASP A N 1
ATOM 1970 C CA . ASP A 1 252 ? -49.064 -0.565 15.098 1.00 95.38 252 ASP A CA 1
ATOM 1971 C C . ASP A 1 252 ? -47.710 -1.138 14.679 1.00 95.38 252 ASP A C 1
ATOM 1973 O O . ASP A 1 252 ? -46.798 -0.384 14.334 1.00 95.38 252 ASP A O 1
ATOM 1977 N N . LEU A 1 253 ? -47.595 -2.464 14.706 1.00 93.38 253 LEU A N 1
ATOM 1978 C CA . LEU A 1 253 ? -46.398 -3.212 14.312 1.00 93.38 253 LEU A CA 1
ATOM 1979 C C . LEU A 1 253 ? -46.627 -4.007 13.014 1.00 93.38 253 LEU A C 1
ATOM 1981 O O . LEU A 1 253 ? -45.999 -5.039 12.806 1.00 93.38 253 LEU A O 1
ATOM 1985 N N . GLY A 1 254 ? -47.564 -3.568 12.168 1.00 87.94 254 GLY A N 1
ATOM 1986 C CA . GLY A 1 254 ? -47.807 -4.108 10.823 1.00 87.94 254 GLY A CA 1
ATOM 1987 C C . GLY A 1 254 ? -48.926 -5.146 10.739 1.00 87.94 254 GLY A C 1
ATOM 1988 O O . GLY A 1 254 ? -49.299 -5.575 9.649 1.00 87.94 254 GLY A O 1
ATOM 1989 N N . ASN A 1 255 ? -49.501 -5.547 11.875 1.00 83.25 255 ASN A N 1
ATOM 1990 C CA . ASN A 1 255 ? -50.631 -6.479 11.932 1.00 83.25 255 ASN A CA 1
ATOM 1991 C C . ASN A 1 255 ? -51.997 -5.771 12.017 1.00 83.25 255 ASN A C 1
ATOM 1993 O O . ASN A 1 255 ? -53.027 -6.449 11.999 1.00 83.25 255 ASN A O 1
ATOM 1997 N N . GLY A 1 256 ? -52.021 -4.435 12.100 1.00 77.31 256 GLY A N 1
ATOM 1998 C CA . GLY A 1 256 ? -53.246 -3.647 12.240 1.00 77.31 256 GLY A CA 1
ATOM 1999 C C . GLY A 1 256 ? -53.888 -3.729 13.630 1.00 77.31 256 GLY A C 1
ATOM 2000 O O . GLY A 1 256 ? -55.023 -3.278 13.800 1.00 77.31 256 GLY A O 1
ATOM 2001 N N . GLU A 1 257 ? -53.191 -4.297 14.619 1.00 87.50 257 GLU A N 1
ATOM 2002 C CA . GLU A 1 257 ? -53.601 -4.325 16.024 1.00 87.50 257 GLU A CA 1
ATOM 2003 C C . GLU A 1 257 ? -52.732 -3.373 16.859 1.00 87.50 257 GLU A C 1
ATOM 2005 O O . GLU A 1 257 ? -51.529 -3.234 16.643 1.00 87.50 257 GLU A O 1
ATOM 2010 N N . ALA A 1 258 ? -53.342 -2.7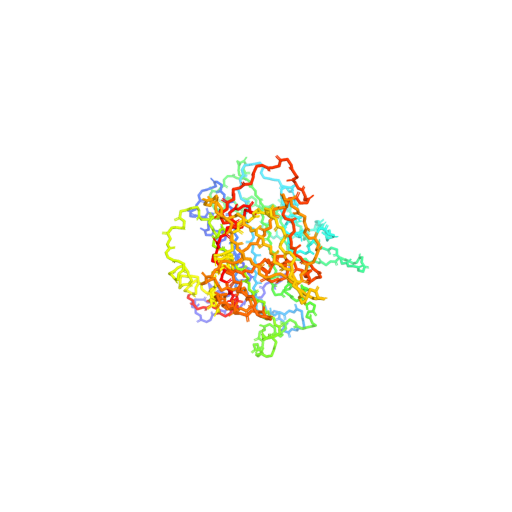28 17.855 1.00 91.12 258 ALA A N 1
ATOM 2011 C CA . ALA A 1 258 ? -52.627 -1.845 18.768 1.00 91.12 258 ALA A CA 1
ATOM 2012 C C . ALA A 1 258 ? -51.798 -2.652 19.778 1.00 91.12 258 ALA A C 1
ATOM 2014 O O . ALA A 1 258 ? -52.342 -3.410 20.587 1.00 91.12 258 ALA A O 1
ATOM 2015 N N . THR A 1 259 ? -50.480 -2.452 19.767 1.00 92.75 259 THR A N 1
ATOM 2016 C CA . THR A 1 259 ? -49.564 -3.001 20.771 1.00 92.75 259 THR A CA 1
ATOM 2017 C C . THR A 1 259 ? -49.251 -1.943 21.823 1.00 92.75 259 THR A C 1
ATOM 2019 O O . THR A 1 259 ? -48.597 -0.945 21.530 1.00 92.75 259 THR A O 1
ATOM 2022 N N . GLN A 1 260 ? -49.684 -2.178 23.066 1.00 93.38 260 GLN A N 1
ATOM 2023 C CA . GLN A 1 260 ? -49.435 -1.262 24.181 1.00 93.38 260 GLN A CA 1
ATOM 2024 C C . GLN A 1 260 ? -47.988 -1.372 24.687 1.00 93.38 260 GLN A C 1
ATOM 2026 O O . GLN A 1 260 ? -47.547 -2.447 25.125 1.00 93.38 260 GLN A O 1
ATOM 2031 N N . ILE A 1 261 ? -47.282 -0.241 24.712 1.00 93.81 261 ILE A N 1
ATOM 2032 C CA . ILE A 1 261 ? -45.896 -0.110 25.171 1.00 93.81 261 ILE A CA 1
ATOM 2033 C C . ILE A 1 261 ? -45.794 1.017 26.206 1.00 93.81 261 ILE A C 1
ATOM 2035 O O . ILE A 1 261 ? -46.315 2.116 26.022 1.00 93.81 261 ILE A O 1
ATOM 2039 N N . CYS A 1 262 ? -45.106 0.757 27.318 1.00 91.12 262 CYS A N 1
ATOM 2040 C CA . CYS A 1 262 ? -44.790 1.787 28.304 1.00 91.12 262 CYS A CA 1
ATOM 2041 C C . CYS A 1 262 ? -43.567 2.584 27.835 1.00 91.12 262 CYS A C 1
ATOM 2043 O O . CYS A 1 262 ? -42.484 2.016 27.717 1.00 91.12 262 CYS A O 1
ATOM 2045 N N . CYS A 1 263 ? -43.707 3.897 27.657 1.00 89.19 263 CYS A N 1
ATOM 2046 C CA . CYS A 1 263 ? -42.612 4.778 27.260 1.00 89.19 263 CYS A CA 1
ATOM 2047 C C . CYS A 1 263 ? -42.346 5.862 28.318 1.00 89.19 263 CYS A C 1
ATOM 2049 O O . CYS A 1 263 ? -43.275 6.407 28.917 1.00 89.19 263 CYS A O 1
ATOM 2051 N N . GLY A 1 264 ? -41.069 6.162 28.574 1.00 87.50 264 GLY A N 1
ATOM 2052 C CA . GLY A 1 264 ? -40.642 7.227 29.492 1.00 87.50 264 GLY A CA 1
ATOM 2053 C C . GLY A 1 264 ? -40.397 8.583 28.823 1.00 87.50 264 GLY A C 1
ATOM 2054 O O . GLY A 1 264 ? -40.319 9.593 29.519 1.00 87.50 264 GLY A O 1
ATOM 2055 N N . ALA A 1 265 ? -40.286 8.607 27.496 1.00 87.75 265 ALA A N 1
ATOM 2056 C CA . ALA A 1 265 ? -40.058 9.806 26.701 1.00 87.75 265 ALA A CA 1
ATOM 2057 C C . ALA A 1 265 ? -41.380 10.350 26.146 1.00 87.75 265 ALA A C 1
ATOM 2059 O O . ALA A 1 265 ? -42.300 9.582 25.874 1.00 87.75 265 ALA A O 1
ATOM 2060 N N . PHE A 1 266 ? -41.472 11.675 25.995 1.00 89.38 266 PHE A N 1
ATOM 2061 C CA . PHE A 1 266 ? -42.702 12.413 25.657 1.00 89.38 266 PHE A CA 1
ATOM 2062 C C . PHE A 1 266 ? -42.598 13.209 24.347 1.00 89.38 266 PHE A C 1
ATOM 2064 O O . PHE A 1 266 ? -43.417 14.085 24.089 1.00 89.38 266 PHE A O 1
ATOM 2071 N N . ASN A 1 267 ? -41.581 12.932 23.531 1.00 92.00 267 ASN A N 1
ATOM 2072 C CA . ASN A 1 267 ? -41.299 13.663 22.295 1.00 92.00 267 ASN A CA 1
ATOM 2073 C C . ASN A 1 267 ? -42.081 13.157 21.065 1.00 92.00 267 ASN A C 1
ATOM 2075 O O . ASN A 1 267 ? -42.000 13.789 20.021 1.00 92.00 267 ASN A O 1
ATOM 2079 N N . MET A 1 268 ? -42.842 12.063 21.189 1.00 93.00 268 MET A N 1
ATOM 2080 C CA . MET A 1 268 ? -43.627 11.459 20.100 1.00 93.00 268 MET A CA 1
ATOM 2081 C C . MET A 1 268 ? -45.031 12.068 19.955 1.00 93.00 268 MET A C 1
ATOM 2083 O O . MET A 1 268 ? -45.620 12.550 20.926 1.00 93.00 268 MET A O 1
ATOM 2087 N N . GLN A 1 269 ? -45.606 11.947 18.760 1.00 93.25 269 GLN A N 1
ATOM 2088 C CA . GLN A 1 269 ? -46.965 12.340 18.389 1.00 93.25 269 GLN A CA 1
ATOM 2089 C C . GLN A 1 269 ? -47.687 11.216 17.629 1.00 93.25 269 GLN A C 1
ATOM 2091 O O . GLN A 1 269 ? -47.079 10.284 17.108 1.00 93.25 269 GLN A O 1
ATOM 2096 N N . VAL A 1 270 ? -49.021 11.293 17.567 1.00 94.31 270 VAL A N 1
ATOM 2097 C CA . VAL A 1 270 ? -49.826 10.331 16.799 1.00 94.31 270 VAL A CA 1
ATOM 2098 C C . VAL A 1 270 ? -49.477 10.445 15.317 1.00 94.31 270 VAL A C 1
ATOM 2100 O O . VAL A 1 270 ? -49.535 11.532 14.746 1.00 94.31 270 VAL A O 1
ATOM 2103 N N . GLY A 1 271 ? -49.173 9.309 14.693 1.00 91.50 271 GLY A N 1
ATOM 2104 C CA . GLY A 1 271 ? -48.741 9.217 13.303 1.00 91.50 271 GLY A CA 1
ATOM 2105 C C . GLY A 1 271 ? -47.230 9.104 13.112 1.00 91.50 271 GLY A C 1
ATOM 2106 O O . GLY A 1 271 ? -46.829 8.721 12.014 1.00 91.50 271 GLY A O 1
ATOM 2107 N N . ASP A 1 272 ? -46.423 9.365 14.146 1.00 94.56 272 ASP A N 1
ATOM 2108 C CA . ASP A 1 272 ? -44.967 9.227 14.070 1.00 94.56 272 ASP A CA 1
ATOM 2109 C C . ASP A 1 272 ? -44.547 7.786 13.779 1.00 94.56 272 ASP A C 1
ATOM 2111 O O . ASP A 1 272 ? -45.161 6.823 14.259 1.00 94.56 272 ASP A O 1
ATOM 2115 N N . ILE A 1 273 ? -43.468 7.657 13.008 1.00 94.81 273 ILE A N 1
ATOM 2116 C CA . ILE A 1 273 ? -42.826 6.383 12.700 1.00 94.81 273 ILE A CA 1
ATOM 2117 C C . ILE A 1 273 ? -41.585 6.238 13.573 1.00 94.81 273 ILE A C 1
ATOM 2119 O O . ILE A 1 273 ? -40.714 7.107 13.560 1.00 94.81 273 ILE A O 1
ATOM 2123 N N . ILE A 1 274 ? -41.505 5.152 14.336 1.00 94.38 274 ILE A N 1
ATOM 2124 C CA . ILE A 1 274 ? -40.489 4.948 15.374 1.00 94.38 274 ILE A CA 1
ATOM 2125 C C . ILE A 1 274 ? -39.909 3.527 15.312 1.00 94.38 274 ILE A C 1
ATOM 2127 O O . ILE A 1 274 ? -40.602 2.604 14.881 1.00 94.38 274 ILE A O 1
ATOM 2131 N N . PRO A 1 275 ? -38.665 3.306 15.765 1.00 93.75 275 PRO A N 1
ATOM 2132 C CA . PRO A 1 275 ? -38.138 1.965 15.967 1.00 93.75 275 PRO A CA 1
ATOM 2133 C C . PRO A 1 275 ? -38.716 1.352 17.251 1.00 93.75 275 PRO A C 1
ATOM 2135 O O . PRO A 1 275 ? -38.735 1.981 18.316 1.00 93.75 275 PRO A O 1
ATOM 2138 N N . VAL A 1 276 ? -39.177 0.105 17.156 1.00 94.69 276 VAL A N 1
ATOM 2139 C CA . VAL A 1 276 ? -39.753 -0.650 18.273 1.00 94.69 276 VAL A CA 1
ATOM 2140 C C . VAL A 1 276 ? -39.062 -1.994 18.418 1.00 94.69 276 VAL A C 1
ATOM 2142 O O . VAL A 1 276 ? -39.141 -2.840 17.532 1.00 94.69 276 VAL A O 1
ATOM 2145 N N . ALA A 1 277 ? -38.451 -2.239 19.573 1.00 93.75 277 ALA A N 1
ATOM 2146 C CA . ALA A 1 277 ? -37.949 -3.560 19.917 1.00 93.75 277 ALA A CA 1
ATOM 2147 C C . ALA A 1 277 ? -39.091 -4.448 20.436 1.00 93.75 277 ALA A C 1
ATOM 2149 O O . ALA A 1 277 ? -39.747 -4.141 21.442 1.00 93.75 277 ALA A O 1
ATOM 2150 N N . THR A 1 278 ? -39.344 -5.555 19.736 1.00 92.94 278 THR A N 1
ATOM 2151 C CA . THR A 1 278 ? -40.380 -6.530 20.103 1.00 92.94 278 THR A CA 1
ATOM 2152 C C . THR A 1 278 ? -39.957 -7.417 21.277 1.00 92.94 278 THR A C 1
ATOM 2154 O O . THR A 1 278 ? -38.786 -7.504 21.637 1.00 92.94 278 THR A O 1
ATOM 2157 N N . VAL A 1 279 ? -40.912 -8.104 21.907 1.00 92.00 279 VAL A N 1
ATOM 2158 C CA . VAL A 1 279 ? -40.596 -9.093 22.950 1.00 92.00 279 VAL A CA 1
ATOM 2159 C C . VAL A 1 279 ? -39.777 -10.246 22.360 1.00 92.00 279 VAL A C 1
ATOM 2161 O O . VAL A 1 279 ? -40.164 -10.830 21.353 1.00 92.00 279 VAL A O 1
ATOM 2164 N N . GLY A 1 280 ? -38.680 -10.598 23.028 1.00 85.50 280 GLY A N 1
ATOM 2165 C CA . GLY A 1 280 ? -37.701 -11.595 22.592 1.00 85.50 280 GLY A CA 1
ATOM 2166 C C . GLY A 1 280 ? -36.495 -10.999 21.861 1.00 85.50 280 GLY A C 1
ATOM 2167 O O . GLY A 1 280 ? -35.531 -11.722 21.624 1.00 85.50 280 GLY A O 1
ATOM 2168 N N . SER A 1 281 ? -36.522 -9.704 21.532 1.00 86.25 281 SER A N 1
ATOM 2169 C CA . SER A 1 281 ? -35.390 -9.005 20.918 1.00 86.25 281 SER A CA 1
ATOM 2170 C C . SER A 1 281 ? -34.276 -8.753 21.937 1.00 86.25 281 SER A C 1
ATOM 2172 O O . SER A 1 281 ? -34.543 -8.528 23.121 1.00 86.25 281 SER A O 1
ATOM 2174 N N . ILE A 1 282 ? -33.029 -8.764 21.470 1.00 84.38 282 ILE A N 1
ATOM 2175 C CA . ILE A 1 282 ? -31.839 -8.422 22.256 1.00 84.38 282 ILE A CA 1
ATOM 2176 C C . ILE A 1 282 ? -31.263 -7.144 21.652 1.00 84.38 282 ILE A C 1
ATOM 2178 O O . ILE A 1 282 ? -30.965 -7.122 20.461 1.00 84.38 282 ILE A O 1
ATOM 2182 N N . LEU A 1 283 ? -31.149 -6.090 22.458 1.00 83.69 283 LEU A N 1
ATOM 2183 C CA . LEU A 1 283 ? -30.579 -4.810 22.037 1.00 83.69 283 LEU A CA 1
ATOM 2184 C C . LEU A 1 283 ? -29.035 -4.863 21.977 1.00 83.69 283 LEU A C 1
ATOM 2186 O O . LEU A 1 283 ? -28.440 -5.747 22.603 1.00 83.69 283 LEU A O 1
ATOM 2190 N N . PRO A 1 284 ? -28.366 -3.919 21.280 1.00 77.56 284 PRO A N 1
ATOM 2191 C CA . PRO A 1 284 ? -26.901 -3.855 21.179 1.00 77.56 284 PRO A CA 1
ATOM 2192 C C . PRO A 1 284 ? -26.160 -3.832 22.529 1.00 77.56 284 PRO A C 1
ATOM 2194 O O . PRO A 1 284 ? -25.036 -4.315 22.636 1.00 77.56 284 PRO A O 1
ATOM 2197 N N . ASP A 1 285 ? -26.791 -3.313 23.585 1.00 76.44 285 ASP A N 1
ATOM 2198 C CA . ASP A 1 285 ? -26.254 -3.298 24.953 1.00 76.44 285 ASP A CA 1
ATOM 2199 C C . ASP A 1 285 ? -26.413 -4.643 25.703 1.00 76.44 285 ASP A C 1
ATOM 2201 O O . ASP A 1 285 ? -26.009 -4.777 26.863 1.00 76.44 285 ASP A O 1
ATOM 2205 N N . GLY A 1 286 ? -26.989 -5.653 25.043 1.00 78.88 286 GLY A N 1
ATOM 2206 C CA . GLY A 1 286 ? -27.250 -6.989 25.570 1.00 78.88 286 GLY A CA 1
ATOM 2207 C C . GLY A 1 286 ? -28.558 -7.117 26.355 1.00 78.88 286 GLY A C 1
ATOM 2208 O O . GLY A 1 286 ? -28.811 -8.174 26.943 1.00 78.88 286 GLY A O 1
ATOM 2209 N N . VAL A 1 287 ? -29.397 -6.077 26.402 1.00 83.44 287 VAL A N 1
ATOM 2210 C CA . VAL A 1 287 ? -30.672 -6.120 27.126 1.00 83.44 287 VAL A CA 1
ATOM 2211 C C . VAL A 1 287 ? -31.718 -6.911 26.339 1.00 83.44 287 VAL A C 1
ATOM 2213 O O . VAL A 1 287 ? -32.107 -6.550 25.232 1.00 83.44 287 VAL A O 1
ATOM 2216 N N . GLU A 1 288 ? -32.232 -7.978 26.954 1.00 88.12 288 GLU A N 1
ATOM 2217 C CA . GLU A 1 288 ? -33.360 -8.749 26.422 1.00 88.12 288 GLU A CA 1
ATOM 2218 C C . GLU A 1 288 ? -34.704 -8.075 26.750 1.00 88.12 288 GLU A C 1
ATOM 2220 O O . GLU A 1 288 ? -35.061 -7.857 27.923 1.00 88.12 288 GLU A O 1
ATOM 2225 N N . ILE A 1 289 ? -35.487 -7.800 25.707 1.00 91.31 289 ILE A N 1
ATOM 2226 C CA . ILE A 1 289 ? -36.833 -7.248 25.813 1.00 91.31 289 ILE A CA 1
ATOM 2227 C C . ILE A 1 289 ? -37.805 -8.363 26.179 1.00 91.31 289 ILE A C 1
ATOM 2229 O O . ILE A 1 289 ? -38.084 -9.274 25.407 1.00 91.31 289 ILE A O 1
ATOM 2233 N N . ALA A 1 290 ? -38.378 -8.265 27.373 1.00 88.31 290 ALA A N 1
ATOM 2234 C CA . ALA A 1 290 ? -39.397 -9.190 27.848 1.00 88.31 290 ALA A CA 1
ATOM 2235 C C . ALA A 1 290 ? -40.646 -8.427 28.279 1.00 88.31 290 ALA A C 1
ATOM 2237 O O . ALA A 1 290 ? -40.569 -7.276 28.717 1.00 88.31 290 ALA A O 1
ATOM 2238 N N . GLN A 1 291 ? -41.795 -9.099 28.237 1.00 90.50 291 GLN A N 1
ATOM 2239 C CA . GLN A 1 291 ? -43.030 -8.545 28.773 1.00 90.50 291 GLN A CA 1
ATOM 2240 C C . GLN A 1 291 ? -42.877 -8.305 30.283 1.00 90.50 291 GLN A C 1
ATOM 2242 O O . GLN A 1 291 ? -42.664 -9.237 31.064 1.00 90.50 291 GLN A O 1
ATOM 2247 N N . ARG A 1 292 ? -42.960 -7.042 30.713 1.00 85.38 292 ARG A N 1
ATOM 2248 C CA . ARG A 1 292 ? -42.711 -6.645 32.109 1.00 85.38 292 ARG A CA 1
ATOM 2249 C C . ARG A 1 292 ? -43.766 -5.662 32.595 1.00 85.38 292 ARG A C 1
ATOM 2251 O O . ARG A 1 292 ? -44.275 -4.838 31.837 1.00 85.38 292 ARG A O 1
ATOM 2258 N N . LYS A 1 293 ? -44.073 -5.732 33.895 1.00 83.50 293 LYS A N 1
ATOM 2259 C CA . LYS A 1 293 ? -44.897 -4.722 34.566 1.00 83.50 293 LYS A CA 1
ATOM 2260 C C . LYS A 1 293 ? -44.036 -3.539 34.983 1.00 83.50 293 LYS A C 1
ATOM 2262 O O . LYS A 1 293 ? -43.222 -3.654 35.897 1.00 83.50 293 LYS A O 1
ATOM 2267 N N . LEU A 1 294 ? -44.265 -2.391 34.364 1.00 78.38 294 LEU A N 1
ATOM 2268 C CA . LEU A 1 294 ? -43.630 -1.125 34.690 1.00 78.38 294 LEU A CA 1
ATOM 2269 C C . LEU A 1 294 ? -44.646 -0.240 35.411 1.00 78.38 294 LEU A C 1
ATOM 2271 O O . LEU A 1 294 ? -45.650 0.189 34.855 1.00 78.38 294 LEU A O 1
ATOM 2275 N N . ARG A 1 295 ? -44.400 -0.004 36.706 1.00 73.88 295 ARG A N 1
ATOM 2276 C CA . ARG A 1 295 ? -45.218 0.868 37.578 1.00 73.88 295 ARG A CA 1
ATOM 2277 C C . ARG A 1 295 ? -46.715 0.522 37.659 1.00 73.88 295 ARG A C 1
ATOM 2279 O O . ARG A 1 295 ? -47.513 1.343 38.108 1.00 73.88 295 ARG A O 1
ATOM 2286 N N . GLY A 1 296 ? -47.071 -0.721 37.343 1.00 76.00 296 GLY A N 1
ATOM 2287 C CA . GLY A 1 296 ? -48.441 -1.240 37.401 1.00 76.00 296 GLY A CA 1
ATOM 2288 C C . GLY A 1 296 ? -49.004 -1.614 36.035 1.00 76.00 296 GLY A C 1
ATOM 2289 O O . GLY A 1 296 ? -49.883 -2.470 35.989 1.00 76.00 296 GLY A O 1
ATOM 2290 N N . GLU A 1 297 ? -48.431 -1.073 34.961 1.00 83.25 297 GLU A N 1
ATOM 2291 C CA . GLU A 1 297 ? -48.856 -1.320 33.585 1.00 83.25 297 GLU A CA 1
ATOM 2292 C C . GLU A 1 297 ? -47.954 -2.341 32.898 1.00 83.25 297 GLU A C 1
ATOM 2294 O O . GLU A 1 297 ? -46.771 -2.455 33.220 1.00 83.25 297 GLU A O 1
ATOM 2299 N N . VAL A 1 298 ? -48.509 -3.112 31.969 1.00 86.44 298 VAL A N 1
ATOM 2300 C CA . VAL A 1 298 ? -47.761 -4.113 31.200 1.00 86.44 298 VAL A CA 1
ATOM 2301 C C . VAL A 1 298 ? -47.212 -3.463 29.930 1.00 86.44 298 VAL A C 1
ATOM 2303 O O . VAL A 1 298 ? -47.980 -2.864 29.181 1.00 86.44 298 VAL A O 1
ATOM 2306 N N . SER A 1 299 ? -45.908 -3.613 29.687 1.00 90.88 299 SER A N 1
ATOM 2307 C CA . SER A 1 299 ? -45.270 -3.238 28.419 1.00 90.88 299 SER A CA 1
ATOM 2308 C C . SER A 1 299 ? -45.051 -4.476 27.556 1.00 90.88 299 SER A C 1
ATOM 2310 O O . SER A 1 299 ? -44.495 -5.463 28.048 1.00 90.88 299 SER A O 1
ATOM 2312 N N . ASN A 1 300 ? -45.464 -4.419 26.287 1.00 92.94 300 ASN A N 1
ATOM 2313 C CA . ASN A 1 300 ? -45.336 -5.513 25.314 1.00 92.94 300 ASN A CA 1
ATOM 2314 C C . ASN A 1 300 ? -44.240 -5.251 24.265 1.00 92.94 300 ASN A C 1
ATOM 2316 O O . ASN A 1 300 ? -44.298 -5.769 23.155 1.00 92.94 300 ASN A O 1
ATOM 2320 N N . GLY A 1 301 ? -43.252 -4.437 24.624 1.00 92.56 301 GLY A N 1
ATOM 2321 C CA . GLY A 1 301 ? -42.147 -4.023 23.768 1.00 92.56 301 GLY A CA 1
ATOM 2322 C C . GLY A 1 301 ? -41.446 -2.808 24.362 1.00 92.56 301 GLY A C 1
ATOM 2323 O O . GLY A 1 301 ? -41.672 -2.467 25.535 1.00 92.56 301 GLY A O 1
ATOM 2324 N N . MET A 1 302 ? -40.625 -2.158 23.546 1.00 93.94 302 MET A N 1
ATOM 2325 C CA . MET A 1 302 ? -39.901 -0.941 23.897 1.00 93.94 302 MET A CA 1
ATOM 2326 C C . MET A 1 302 ? -39.813 -0.012 22.682 1.00 93.94 302 MET A C 1
ATOM 2328 O O . MET A 1 302 ? -39.353 -0.433 21.626 1.00 93.94 302 MET A O 1
ATOM 2332 N N . CYS A 1 303 ? -40.261 1.238 22.829 1.00 94.00 303 CYS A N 1
ATOM 2333 C CA . CYS A 1 303 ? -39.950 2.301 21.870 1.00 94.00 303 CYS A CA 1
ATOM 2334 C C . CYS A 1 303 ? -38.498 2.719 22.093 1.00 94.00 303 CYS A C 1
ATOM 2336 O O . CYS A 1 303 ? -38.138 2.965 23.246 1.00 94.00 303 CYS A O 1
ATOM 2338 N N . CYS A 1 304 ? -37.699 2.805 21.034 1.00 92.69 304 CYS A N 1
ATOM 2339 C CA . CYS A 1 304 ? -36.254 2.953 21.172 1.00 92.69 304 CYS A CA 1
ATOM 2340 C C . CYS A 1 304 ? -35.753 4.372 20.866 1.00 92.69 304 CYS A C 1
ATOM 2342 O O . CYS A 1 304 ? -36.174 5.006 19.894 1.00 92.69 304 CYS A O 1
ATOM 2344 N N . SER A 1 305 ? -34.810 4.862 21.669 1.00 91.75 305 SER A N 1
ATOM 2345 C CA . SER A 1 305 ? -33.953 5.994 21.301 1.00 91.75 305 SER A CA 1
ATOM 2346 C C . SER A 1 305 ? -32.901 5.577 20.269 1.00 91.75 305 SER A C 1
ATOM 2348 O O . SER A 1 305 ? -32.665 4.387 20.061 1.00 91.75 305 SER A O 1
ATOM 2350 N N . ALA A 1 306 ? -32.222 6.551 19.652 1.00 86.25 306 ALA A N 1
ATOM 2351 C CA . ALA A 1 306 ? -31.113 6.273 18.737 1.00 86.25 306 ALA A CA 1
ATOM 2352 C C . ALA A 1 306 ? -29.950 5.558 19.451 1.00 86.25 306 ALA A C 1
ATOM 2354 O O . ALA A 1 306 ? -29.348 4.650 18.878 1.00 86.25 306 ALA A O 1
ATOM 2355 N N . SER A 1 307 ? -29.680 5.915 20.713 1.00 84.94 307 SER A N 1
ATOM 2356 C CA . SER A 1 307 ? -28.645 5.272 21.531 1.00 84.94 307 SER A CA 1
ATOM 2357 C C . SER A 1 307 ? -28.948 3.822 21.878 1.00 84.94 307 SER A C 1
ATOM 2359 O O . SER A 1 307 ? -28.050 2.988 21.861 1.00 84.94 307 SER A O 1
ATOM 2361 N N . GLU A 1 308 ? -30.206 3.501 22.180 1.00 87.50 308 GLU A N 1
ATOM 2362 C CA . GLU A 1 308 ? -30.616 2.150 22.585 1.00 87.50 308 GLU A CA 1
ATOM 2363 C C . GLU A 1 308 ? -30.501 1.132 21.448 1.00 87.50 308 GLU A C 1
ATOM 2365 O O . GLU A 1 308 ? -30.359 -0.058 21.707 1.00 87.50 308 GLU A O 1
ATOM 2370 N N . ILE A 1 309 ? -30.538 1.597 20.199 1.00 84.00 309 ILE A N 1
ATOM 2371 C CA . ILE A 1 309 ? -30.387 0.767 18.998 1.00 84.00 309 ILE A CA 1
ATOM 2372 C C . ILE A 1 309 ? -29.045 0.998 18.289 1.00 84.00 309 ILE A C 1
ATOM 2374 O O . ILE A 1 309 ? -28.853 0.526 17.177 1.00 84.00 309 ILE A O 1
ATOM 2378 N N . GLY A 1 310 ? -28.101 1.711 18.912 1.00 78.19 310 GLY A N 1
ATOM 2379 C CA . GLY A 1 310 ? -26.746 1.877 18.375 1.00 78.19 310 GLY A CA 1
ATOM 2380 C C . GLY A 1 310 ? -26.641 2.743 17.111 1.00 78.19 310 GLY A C 1
ATOM 2381 O O . GLY A 1 310 ? -25.639 2.669 16.406 1.00 78.19 310 GLY A O 1
ATOM 2382 N N . LEU A 1 311 ? -27.645 3.577 16.816 1.00 79.88 311 LEU A N 1
ATOM 2383 C CA . LEU A 1 311 ? -27.691 4.444 15.627 1.00 79.88 311 LEU A CA 1
ATOM 2384 C C . LEU A 1 311 ? -27.377 5.924 15.919 1.00 79.88 311 LEU A C 1
ATOM 2386 O O . LEU A 1 311 ? -27.450 6.761 15.019 1.00 79.88 311 LEU A O 1
ATOM 2390 N N . GLY A 1 312 ? -27.022 6.268 17.159 1.00 77.75 312 GLY A N 1
ATOM 2391 C CA . GLY A 1 312 ? -26.594 7.613 17.556 1.00 77.75 312 GLY A CA 1
ATOM 2392 C C . GLY A 1 312 ? -26.371 7.740 19.063 1.00 77.75 312 GLY A C 1
ATOM 2393 O O . GLY A 1 312 ? -26.623 6.801 19.803 1.00 77.75 312 GLY A O 1
ATOM 2394 N N . ASP A 1 313 ? -25.929 8.907 19.534 1.00 76.25 313 ASP A N 1
ATOM 2395 C CA . ASP A 1 313 ? -25.655 9.144 20.966 1.00 76.25 313 ASP A CA 1
ATOM 2396 C C . ASP A 1 313 ? -26.854 9.739 21.734 1.00 76.25 313 ASP A C 1
ATOM 2398 O O . ASP A 1 313 ? -26.777 9.965 22.944 1.00 76.25 313 ASP A O 1
ATOM 2402 N N . ASP A 1 314 ? -27.964 10.026 21.043 1.00 77.94 314 ASP A N 1
ATOM 2403 C CA . ASP A 1 314 ? -29.133 10.664 21.648 1.00 77.94 314 ASP A CA 1
ATOM 2404 C C . ASP A 1 314 ? -29.956 9.671 22.484 1.00 77.94 314 ASP A C 1
ATOM 2406 O O . ASP A 1 314 ? -30.446 8.648 21.989 1.00 77.94 314 ASP A O 1
ATOM 2410 N N . SER A 1 315 ? -30.107 10.015 23.764 1.00 81.12 315 SER A N 1
ATOM 2411 C CA . SER A 1 315 ? -30.871 9.277 24.773 1.00 81.12 315 SER A CA 1
ATOM 2412 C C . SER A 1 315 ? -31.981 10.121 25.416 1.00 81.12 315 SER A C 1
ATOM 2414 O O . SER A 1 315 ? -32.694 9.623 26.289 1.00 81.12 315 SER A O 1
ATOM 2416 N N . ASP A 1 316 ? -32.159 11.379 24.987 1.00 78.56 316 ASP A N 1
ATOM 2417 C CA . ASP A 1 316 ? -33.122 12.313 25.582 1.00 78.56 316 ASP A CA 1
ATOM 2418 C C . ASP A 1 316 ? -34.569 12.066 25.097 1.00 78.56 316 ASP A C 1
ATOM 2420 O O . ASP A 1 316 ? -35.526 12.575 25.693 1.00 78.56 316 ASP A O 1
ATOM 2424 N N . GLY A 1 317 ? -34.763 11.249 24.055 1.00 87.25 317 GLY A N 1
ATOM 2425 C CA . GLY A 1 317 ? -36.078 10.928 23.496 1.00 87.25 317 GLY A CA 1
ATOM 2426 C C . GLY A 1 317 ? -36.105 9.693 22.591 1.00 87.25 317 GLY A C 1
ATOM 2427 O O . GLY A 1 317 ? -35.079 9.074 22.318 1.00 87.25 317 GLY A O 1
ATOM 2428 N N . ILE A 1 318 ? -37.304 9.327 22.122 1.00 93.25 318 ILE A N 1
ATOM 2429 C CA . ILE A 1 318 ? -37.481 8.265 21.116 1.00 93.25 318 ILE A CA 1
ATOM 2430 C C . ILE A 1 318 ? -37.038 8.777 19.750 1.00 93.25 318 ILE A C 1
ATOM 2432 O O . ILE A 1 318 ? -37.331 9.920 19.398 1.00 93.25 318 ILE A O 1
ATOM 2436 N N . MET A 1 319 ? -36.372 7.924 18.974 1.00 91.00 319 MET A N 1
ATOM 2437 C CA . MET A 1 319 ? -35.997 8.240 17.599 1.00 91.00 319 MET A CA 1
ATOM 2438 C C . MET A 1 319 ? -37.246 8.301 16.709 1.00 91.00 319 MET A C 1
ATOM 2440 O O . MET A 1 319 ? -38.000 7.333 16.632 1.00 91.00 319 MET A O 1
ATOM 2444 N N . ILE A 1 320 ? -37.453 9.418 16.008 1.00 91.94 320 ILE A N 1
ATOM 2445 C CA . ILE A 1 320 ? -38.570 9.594 15.069 1.00 91.94 320 ILE A CA 1
ATOM 2446 C C . ILE A 1 320 ? -38.029 9.441 13.644 1.00 91.94 320 ILE A C 1
ATOM 2448 O O . ILE A 1 320 ? -37.398 10.340 13.095 1.00 91.94 320 ILE A O 1
ATOM 2452 N N . LEU A 1 321 ? -38.269 8.283 13.029 1.00 87.31 321 LEU A N 1
ATOM 2453 C CA . LEU A 1 321 ? -37.789 7.946 11.685 1.00 87.31 321 LEU A CA 1
ATOM 2454 C C . LEU A 1 321 ? -38.409 8.852 10.611 1.00 87.31 321 LEU A C 1
ATOM 2456 O O . LEU A 1 321 ? -37.734 9.251 9.662 1.00 87.31 321 LEU A O 1
ATOM 2460 N N . SER A 1 322 ? -39.680 9.221 10.786 1.00 85.00 322 SER A N 1
ATOM 2461 C CA . SER A 1 322 ? -40.427 10.076 9.857 1.00 85.00 322 SER A CA 1
ATOM 2462 C C . SER A 1 322 ? -40.038 11.556 9.895 1.00 85.00 322 SER A C 1
ATOM 2464 O O . SER A 1 322 ? -40.470 12.302 9.021 1.00 85.00 322 SER A O 1
ATOM 2466 N N . GLU A 1 323 ? -39.239 12.007 10.870 1.00 82.12 323 GLU A N 1
ATOM 2467 C CA . GLU A 1 323 ? -38.878 13.428 11.011 1.00 82.12 323 GLU A CA 1
ATOM 2468 C C . GLU A 1 323 ? -38.070 13.937 9.808 1.00 82.12 323 GLU A C 1
ATOM 2470 O O . GLU A 1 323 ? -38.264 15.063 9.349 1.00 82.12 323 GLU A O 1
ATOM 2475 N N . ASN A 1 324 ? -37.213 13.078 9.251 1.00 69.06 324 ASN A N 1
ATOM 2476 C CA . ASN A 1 324 ? -36.346 13.418 8.124 1.00 69.06 324 ASN A CA 1
ATOM 2477 C C . ASN A 1 324 ? -36.983 13.155 6.749 1.00 69.06 324 ASN A C 1
ATOM 2479 O O . ASN A 1 324 ? -36.467 13.653 5.749 1.00 69.06 324 ASN A O 1
ATOM 2483 N N . ASP A 1 325 ? -38.076 12.386 6.682 1.00 77.44 325 ASP A N 1
ATOM 2484 C CA . ASP A 1 325 ? -38.750 12.045 5.422 1.00 77.44 325 ASP A CA 1
ATOM 2485 C C . ASP A 1 325 ? -40.252 11.733 5.632 1.00 77.44 325 ASP A C 1
ATOM 2487 O O . ASP A 1 325 ? -40.663 10.568 5.705 1.00 77.44 325 ASP A O 1
ATOM 2491 N N . PRO A 1 326 ? -41.096 12.772 5.780 1.00 73.69 326 PRO A N 1
ATOM 2492 C CA . PRO A 1 326 ? -42.510 12.612 6.121 1.00 73.69 326 PRO A CA 1
ATOM 2493 C C . PRO A 1 326 ? -43.387 12.131 4.954 1.00 73.69 326 PRO A C 1
ATOM 2495 O O . PRO A 1 326 ? -44.516 11.703 5.190 1.00 73.69 326 PRO A O 1
ATOM 2498 N N . GLU A 1 327 ? -42.907 12.208 3.706 1.00 76.25 327 GLU A N 1
ATOM 2499 C CA . GLU A 1 327 ? -43.643 11.737 2.518 1.00 76.25 327 GLU A CA 1
ATOM 2500 C C . GLU A 1 327 ? -43.283 10.296 2.122 1.00 76.25 327 GLU A C 1
ATOM 2502 O O . GLU A 1 327 ? -43.970 9.700 1.287 1.00 76.25 327 GLU A O 1
ATOM 2507 N N . ARG A 1 328 ? -42.238 9.716 2.727 1.00 83.31 328 ARG A N 1
ATOM 2508 C CA . ARG A 1 328 ? -41.847 8.323 2.509 1.00 83.31 328 ARG A CA 1
ATOM 2509 C C . ARG A 1 328 ? -42.949 7.363 2.947 1.00 83.31 328 ARG A C 1
ATOM 2511 O O . ARG A 1 328 ? -43.531 7.490 4.021 1.00 83.31 328 ARG A O 1
ATOM 2518 N N . GLU A 1 329 ? -43.197 6.352 2.121 1.00 84.50 329 GLU A N 1
ATOM 2519 C CA . GLU A 1 329 ? -44.029 5.214 2.499 1.00 84.50 329 GLU A CA 1
ATOM 2520 C C . GLU A 1 329 ? -43.187 4.254 3.358 1.00 84.50 329 GLU A C 1
ATOM 2522 O O . GLU A 1 329 ? -42.113 3.812 2.941 1.00 84.50 329 GLU A O 1
ATOM 2527 N N . TRP A 1 330 ? -43.638 3.992 4.587 1.00 87.50 330 TRP A N 1
ATOM 2528 C CA . TRP A 1 330 ? -42.915 3.189 5.578 1.00 87.50 330 TRP A CA 1
ATOM 2529 C C . TRP A 1 330 ? -43.510 1.784 5.677 1.00 87.50 330 TRP A C 1
ATOM 2531 O O . TRP A 1 330 ? -44.728 1.631 5.776 1.00 87.50 330 TRP A O 1
ATOM 2541 N N . ASP A 1 331 ? -42.648 0.768 5.696 1.00 90.00 331 ASP A N 1
ATOM 2542 C CA . ASP A 1 331 ? -43.046 -0.633 5.859 1.00 90.00 331 ASP A CA 1
ATOM 2543 C C . ASP A 1 331 ? -43.292 -0.951 7.341 1.00 90.00 331 ASP A C 1
ATOM 2545 O O . ASP A 1 331 ? -42.391 -1.363 8.070 1.00 90.00 331 ASP A O 1
ATOM 2549 N N . ILE A 1 332 ? -44.506 -0.674 7.823 1.00 92.75 332 ILE A N 1
ATOM 2550 C CA . ILE A 1 332 ? -44.878 -0.876 9.231 1.00 92.75 332 ILE A CA 1
ATOM 2551 C C . ILE A 1 332 ? -44.841 -2.371 9.571 1.00 92.75 332 ILE A C 1
ATOM 2553 O O . ILE A 1 332 ? -45.469 -3.184 8.899 1.00 92.75 332 ILE A O 1
ATOM 2557 N N . GLY A 1 333 ? -44.112 -2.726 10.630 1.00 88.62 333 GLY A N 1
ATOM 2558 C CA . GLY A 1 333 ? -43.799 -4.106 11.008 1.00 88.62 333 GLY A CA 1
ATOM 2559 C C . GLY A 1 333 ? -42.571 -4.690 10.313 1.00 88.62 333 GLY A C 1
ATOM 2560 O O . GLY A 1 333 ? -42.083 -5.741 10.732 1.00 88.62 333 GLY A O 1
ATOM 2561 N N . GLY A 1 334 ? -42.050 -4.006 9.293 1.00 87.62 334 GLY A N 1
ATOM 2562 C CA . GLY A 1 334 ? -40.805 -4.355 8.624 1.00 87.62 334 GLY A CA 1
ATOM 2563 C C . GLY A 1 334 ? -39.582 -4.131 9.514 1.00 87.62 334 GLY A C 1
ATOM 2564 O O . GLY A 1 334 ? -39.633 -3.450 10.542 1.00 87.62 334 GLY A O 1
ATOM 2565 N N . SER A 1 335 ? -38.459 -4.716 9.107 1.00 87.50 335 SER A N 1
ATOM 2566 C CA . SER A 1 335 ? -37.157 -4.565 9.765 1.00 87.50 335 SER A CA 1
ATOM 2567 C C . SER A 1 335 ? -36.685 -3.107 9.718 1.00 87.50 335 SER A C 1
ATOM 2569 O O . SER A 1 335 ? -36.682 -2.471 8.655 1.00 87.50 335 SER A O 1
ATOM 2571 N N . VAL A 1 336 ? -36.252 -2.566 10.865 1.00 86.50 336 VAL A N 1
ATOM 2572 C CA . VAL A 1 336 ? -35.619 -1.236 10.900 1.00 86.50 336 VAL A CA 1
ATOM 2573 C C . VAL A 1 336 ? -34.310 -1.244 10.114 1.00 86.50 336 VAL A C 1
ATOM 2575 O O . VAL A 1 336 ? -34.043 -0.276 9.403 1.00 86.50 336 VAL A O 1
ATOM 2578 N N . SER A 1 337 ? -33.537 -2.336 10.168 1.00 81.06 337 SER A N 1
ATOM 2579 C CA . SER A 1 337 ? -32.307 -2.479 9.378 1.00 81.06 337 SER A CA 1
ATOM 2580 C C . SER A 1 337 ? -32.576 -2.320 7.887 1.00 81.06 337 SER A C 1
ATOM 2582 O O . SER A 1 337 ? -31.958 -1.480 7.238 1.00 81.06 337 SER A O 1
ATOM 2584 N N . ASP A 1 338 ? -33.560 -3.049 7.361 1.00 80.19 338 ASP A N 1
ATOM 2585 C CA . ASP A 1 338 ? -33.892 -3.053 5.933 1.00 80.19 338 ASP A CA 1
ATOM 2586 C C . ASP A 1 338 ? -34.381 -1.665 5.498 1.00 80.19 338 ASP A C 1
ATOM 2588 O O . ASP A 1 338 ? -34.010 -1.146 4.445 1.00 80.19 338 ASP A O 1
ATOM 2592 N N . THR A 1 339 ? -35.171 -1.017 6.357 1.00 79.38 339 THR A N 1
ATOM 2593 C CA . THR A 1 339 ? -35.716 0.324 6.117 1.00 79.38 339 THR A CA 1
ATOM 2594 C C . THR A 1 339 ? -34.623 1.393 6.070 1.00 79.38 339 THR A C 1
ATOM 2596 O O . THR A 1 339 ? -34.721 2.356 5.301 1.00 79.38 339 THR A O 1
ATOM 2599 N N . LEU A 1 340 ? -33.577 1.236 6.877 1.00 74.94 340 LEU A N 1
ATOM 2600 C CA . LEU A 1 340 ? -32.433 2.143 6.917 1.00 74.94 340 LEU A CA 1
ATOM 2601 C C . LEU A 1 340 ? -31.321 1.757 5.930 1.00 74.94 340 LEU A C 1
ATOM 2603 O O . LEU A 1 340 ? -30.335 2.483 5.831 1.00 74.94 340 LEU A O 1
ATOM 2607 N N . GLY A 1 341 ? -31.481 0.661 5.179 1.00 69.94 341 GLY A N 1
ATOM 2608 C CA . GLY A 1 341 ? -30.458 0.151 4.263 1.00 69.94 341 GLY A CA 1
ATOM 2609 C C . GLY A 1 341 ? -29.216 -0.383 4.981 1.00 69.94 341 GLY A C 1
ATOM 2610 O O . GLY A 1 341 ? -28.121 -0.341 4.428 1.00 69.94 341 GLY A O 1
ATOM 2611 N N . LEU A 1 342 ? -29.371 -0.835 6.227 1.00 69.62 342 LEU A N 1
ATOM 2612 C CA . LEU A 1 342 ? -28.308 -1.450 7.012 1.00 69.62 342 LEU A CA 1
ATOM 2613 C C . LEU A 1 342 ? -28.217 -2.929 6.629 1.00 69.62 342 LEU A C 1
ATOM 2615 O O . LEU A 1 342 ? -29.036 -3.741 7.055 1.00 69.62 342 LEU A O 1
ATOM 2619 N N . GLU A 1 343 ? -27.230 -3.276 5.807 1.00 66.56 343 GLU A N 1
ATOM 2620 C CA . GLU A 1 343 ? -26.949 -4.667 5.454 1.00 66.56 343 GLU A CA 1
ATOM 2621 C C . GLU A 1 343 ? -26.043 -5.314 6.510 1.00 66.56 343 GLU A C 1
ATOM 2623 O O . GLU A 1 343 ? -25.042 -4.734 6.937 1.00 66.56 343 GLU A O 1
ATOM 2628 N N . SER A 1 344 ? -26.392 -6.530 6.940 1.00 69.75 344 SER A N 1
ATOM 2629 C CA . SER A 1 344 ? -25.516 -7.331 7.794 1.00 69.75 344 SER A CA 1
ATOM 2630 C C . SER A 1 344 ? -24.279 -7.765 7.012 1.00 69.75 344 SER A C 1
ATOM 2632 O O . SER A 1 344 ? -24.410 -8.260 5.890 1.00 69.75 344 SER A O 1
ATOM 2634 N N . ASP A 1 345 ? -23.103 -7.676 7.620 1.00 75.75 345 ASP A N 1
ATOM 2635 C CA . ASP A 1 345 ? -21.848 -8.061 6.983 1.00 75.75 345 ASP A CA 1
ATOM 2636 C C . ASP A 1 345 ? -20.927 -8.801 7.959 1.00 75.75 345 ASP A C 1
ATOM 2638 O O . ASP A 1 345 ? -21.146 -8.812 9.170 1.00 75.75 345 ASP A O 1
ATOM 2642 N N . VAL A 1 346 ? -19.890 -9.445 7.433 1.00 82.31 346 VAL A N 1
ATOM 2643 C CA . VAL A 1 346 ? -18.843 -10.068 8.242 1.00 82.31 346 VAL A CA 1
ATOM 2644 C C . VAL A 1 346 ? -17.646 -9.139 8.297 1.00 82.31 346 VAL A C 1
ATOM 2646 O O . VAL A 1 346 ? -17.090 -8.769 7.265 1.00 82.31 346 VAL A O 1
ATOM 2649 N N . LEU A 1 347 ? -17.240 -8.796 9.512 1.00 80.12 347 LEU A N 1
ATOM 2650 C CA . LEU A 1 347 ? -16.051 -8.023 9.805 1.00 80.12 347 LEU A CA 1
ATOM 2651 C C . LEU A 1 347 ? -14.960 -8.953 10.340 1.00 80.12 347 LEU A C 1
ATOM 2653 O O . LEU A 1 347 ? -15.140 -9.606 11.367 1.00 80.12 347 LEU A O 1
ATOM 2657 N N . TRP A 1 348 ? -13.812 -8.972 9.672 1.00 86.31 348 TRP A N 1
ATOM 2658 C CA . TRP A 1 348 ? -12.583 -9.536 10.219 1.00 86.31 348 TRP A CA 1
ATOM 2659 C C . TRP A 1 348 ? -11.701 -8.448 10.798 1.00 86.31 348 TRP A C 1
ATOM 2661 O O . TRP A 1 348 ? -11.502 -7.405 10.169 1.00 86.31 348 TRP A O 1
ATOM 2671 N N . ASP A 1 349 ? -11.112 -8.741 11.951 1.00 80.62 349 ASP A N 1
ATOM 2672 C CA . ASP A 1 349 ? -9.950 -8.018 12.440 1.00 80.62 349 ASP A CA 1
ATOM 2673 C C . ASP A 1 349 ? -8.681 -8.778 12.048 1.00 80.62 349 ASP A C 1
ATOM 2675 O O . ASP A 1 349 ? -8.475 -9.924 12.458 1.00 80.62 349 ASP A O 1
ATOM 2679 N N . LEU A 1 350 ? -7.872 -8.178 11.175 1.00 77.94 350 LEU A N 1
ATOM 2680 C CA . LEU A 1 350 ? -6.669 -8.788 10.626 1.00 77.94 350 LEU A CA 1
ATOM 2681 C C . LEU A 1 350 ? -5.413 -8.171 11.252 1.00 77.94 350 LEU A C 1
ATOM 2683 O O . LEU A 1 350 ? -5.131 -6.983 11.070 1.00 77.94 350 LEU A O 1
ATOM 2687 N N . GLU A 1 351 ? -4.587 -8.998 11.895 1.00 64.81 351 GLU A N 1
ATOM 2688 C CA . GLU A 1 351 ? -3.211 -8.649 12.244 1.00 64.81 351 GLU A CA 1
ATOM 2689 C C . GLU A 1 351 ? -2.314 -8.859 11.013 1.00 64.81 351 GLU A C 1
ATOM 2691 O O . GLU A 1 351 ? -2.012 -9.978 10.577 1.00 64.81 351 GLU A O 1
ATOM 2696 N N . VAL A 1 352 ? -1.847 -7.749 10.440 1.00 55.91 352 VAL A N 1
ATOM 2697 C CA . VAL A 1 352 ? -0.855 -7.772 9.361 1.00 55.91 352 VAL A CA 1
ATOM 2698 C C . VAL A 1 352 ? 0.539 -7.878 9.975 1.00 55.91 352 VAL A C 1
ATOM 2700 O O . VAL A 1 352 ? 1.249 -6.890 10.168 1.00 55.91 352 VAL A O 1
ATOM 2703 N N . ASN A 1 353 ? 0.947 -9.104 10.295 1.00 45.12 353 ASN A N 1
ATOM 2704 C CA . ASN A 1 353 ? 2.284 -9.375 10.809 1.00 45.12 353 ASN A CA 1
ATOM 2705 C C . ASN A 1 353 ? 3.319 -9.412 9.678 1.00 45.12 353 ASN A C 1
ATOM 2707 O O . ASN A 1 353 ? 3.302 -10.288 8.812 1.00 45.12 353 ASN A O 1
ATOM 2711 N N . ALA A 1 354 ? 4.317 -8.525 9.747 1.00 39.09 354 ALA A N 1
ATOM 2712 C CA . ALA A 1 354 ? 5.475 -8.533 8.845 1.00 39.09 354 ALA A CA 1
ATOM 2713 C C . ALA A 1 354 ? 6.282 -9.855 8.893 1.00 39.09 354 ALA A C 1
ATOM 2715 O O . ALA A 1 354 ? 7.045 -10.149 7.973 1.00 39.09 354 ALA A O 1
ATOM 2716 N N . GLN A 1 355 ? 6.108 -10.674 9.940 1.00 33.44 355 GLN A N 1
ATOM 2717 C CA . GLN A 1 355 ? 6.742 -11.992 10.069 1.00 33.44 355 GLN A CA 1
ATOM 2718 C C . GLN A 1 355 ? 6.095 -13.089 9.207 1.00 33.44 355 GLN A C 1
ATOM 2720 O O . GLN A 1 355 ? 6.797 -14.020 8.813 1.00 33.44 355 GLN A O 1
ATOM 2725 N N . THR A 1 356 ? 4.805 -13.002 8.868 1.00 33.66 356 THR A N 1
ATOM 2726 C CA . THR A 1 356 ? 4.095 -14.126 8.227 1.00 33.66 356 THR A CA 1
ATOM 2727 C C . THR A 1 356 ? 4.328 -14.203 6.715 1.00 33.66 356 THR A C 1
ATOM 2729 O O . THR A 1 356 ? 4.297 -15.288 6.142 1.00 33.66 356 THR A O 1
ATOM 2732 N N . LEU A 1 357 ? 4.698 -13.088 6.075 1.00 30.56 357 LEU A N 1
ATOM 2733 C CA . LEU A 1 357 ? 5.133 -13.049 4.668 1.00 30.56 357 LEU A CA 1
ATOM 2734 C C . LEU A 1 357 ? 6.529 -13.667 4.435 1.00 30.56 357 LEU A C 1
ATOM 2736 O O . LEU A 1 357 ? 6.946 -13.824 3.291 1.00 30.56 357 LEU A O 1
ATOM 2740 N N . LEU A 1 358 ? 7.260 -14.018 5.502 1.00 29.16 358 LEU A N 1
ATOM 2741 C CA . LEU A 1 358 ? 8.628 -14.550 5.445 1.00 29.16 358 LEU A CA 1
ATOM 2742 C C . LEU A 1 358 ? 8.735 -16.055 5.742 1.00 29.16 358 LEU A C 1
ATOM 2744 O O . LEU A 1 358 ? 9.845 -16.585 5.774 1.00 29.16 358 LEU A O 1
ATOM 2748 N N . MET A 1 359 ? 7.615 -16.762 5.920 1.00 27.38 359 MET A N 1
ATOM 2749 C CA . MET A 1 359 ? 7.603 -18.225 6.010 1.00 27.38 359 MET A CA 1
ATOM 2750 C C . MET A 1 359 ? 6.784 -18.847 4.880 1.00 27.38 359 MET A C 1
ATOM 2752 O O . MET A 1 359 ? 5.701 -19.380 5.113 1.00 27.38 359 MET A O 1
ATOM 2756 N N . ARG A 1 360 ? 7.337 -18.806 3.664 1.00 29.22 360 ARG A N 1
ATOM 2757 C CA . ARG A 1 360 ? 7.227 -19.856 2.640 1.00 29.22 360 ARG A CA 1
ATOM 2758 C C . ARG A 1 360 ? 8.273 -19.666 1.552 1.00 29.22 360 ARG A C 1
ATOM 2760 O O . ARG A 1 360 ? 8.445 -18.515 1.100 1.00 29.22 360 ARG A O 1
#

pLDDT: mean 82.73, std 14.91, range [24.59, 98.56]

Radius of gyration: 31.43 Å; chains: 1; bounding box: 88×44×70 Å

Sequence (360 aa):
MAILTLYSLTFGEPEEVMLRSHTSPVQIRTMESQEPPIYIVAPGRTFRTDSADATHLPAFNQIEGLVIDKGITMGDLAGTIDSFVHAFFGEEVKSRLRPSYFPFTEPSAEFDISRSDGSWLELGGCGMVHPNVLRNCNIDPEVWQGFALGFGIDRLVSMRYQLDDIRELVVNDARFLSSSRREMKVLLSWLKEFIPDLDHDPEEIGKRLSALGLAVESMEVVGNELSGVVVGKVLDFVPTPKAERIQLVDVDLGNGEATQICCGAFNMQVGDIIPVATVGSILPDGVEIAQRKLRGEVSNGMCCSASEIGLGDDSDGIMILSENDPEREWDIGGSVSDTLGLESDVLWDLEVNAQTLLMR

Secondary structure (DSSP, 8-state):
-------B-SSSSTTT-B--SSSHHHHHHHHHHSPSPEEEEEEEEEE------SS--SEEEEEEEEEEETT--HHHHHHHHHHHHHHHH-TTPPEEEEE---TTEEEEEEEEEE-TTS-EEEEEEEEEEPHHHHHHTT--TTT-EEEEEEEEHHHHHHHHTT-S-TTHHHHT-HHHHHTT--EEEEEHHHHHHH-TT--S-HHHHHHHHHHTTEEEEEEEEES-TTTTEEEEEEEEEEPPTT-SS-EEEEEE-SSSSEEEEEES-----TT-EEEEEETT-B-TTS-B---EEETTEEESEEE--TTTTTS-S--SS---GGGS-TTSPP-TTSBHHHHHT---EEEEEEEE-TTGGG--